Protein AF-A0A7J8TGJ8-F1 (afdb_monomer)

Sequence (231 aa):
MTNAWKQIHRMKRLAIGPITTPEYIEWRVRRINDNIPEPSRESSQSIEKHLRVVPYELEIIKQDFERRNVELEKKIEQMEEEKMNLRLDVDVQKLEAERLRKGKAKAEEDLDSLKIDYKKLRLSMRTAGLGKTLERWLALRNCDTRIEFLEANEDRQNEQRHYFKNQVRDRDHIMGEAVVQIREVADHLQTLAVQADVLSVKHELESSRGQELASLLRKIRVLSIRVKSYL

Solvent-accessible surface area (backbone atoms only — not comparable to full-atom values): 13075 Å² total; per-residue (Å²): 137,90,73,74,87,76,71,73,76,81,70,76,80,72,84,71,67,76,86,69,50,70,65,57,57,53,52,54,60,58,55,76,73,58,79,77,76,82,72,54,82,75,45,51,62,51,48,56,53,48,66,57,47,53,60,53,53,51,53,51,53,48,53,52,49,52,53,51,49,55,52,48,51,53,52,50,54,50,52,53,51,52,54,52,52,54,51,51,52,52,52,51,51,51,52,51,51,52,52,50,52,54,52,50,54,52,55,50,53,52,50,53,51,49,54,52,51,49,53,50,50,55,50,49,37,54,74,70,49,45,60,61,53,52,55,48,50,55,50,49,55,51,48,50,58,51,47,57,54,48,51,59,50,50,54,54,51,47,53,53,50,52,52,54,53,50,52,50,52,53,50,53,49,54,50,52,52,51,53,50,53,51,49,55,53,45,51,51,41,47,51,51,39,54,53,38,55,58,50,45,76,72,41,79,79,84,52,80,70,36,55,57,49,52,54,51,44,53,52,48,48,53,50,41,59,55,51,61,75,78,110

Secondary structure (DSSP, 8-state):
---GGG------------SS-HHHHHHHHHHTT--PPPPPHHHHHHHHHHHHHHHHHHHHHHHHHHHHHHHHHHHHHHHHHHHHHHHHHHHHHHHHHHHHHHHHHHHHHHHHHHHHHHHHHHHHHHHTTHHHHHHHHHHHHHHHHHHHHHHHHHHHHHHHHHHHHHHHHHHHHHHHHHHHHHHHHHHHHHHHHHHHHHHHHHHTTS-HHHHHHHHHHHHHHHHHHHHHTT-

Mean predicted aligned error: 19.59 Å

Foldseek 3Di:
DDDPVVPPDPPPPPCPDDPPDPVNVVVVVVVVPDDDPDDDPVCVVVVVVVVVVVVVVVVVVVVVVVVVVVVVVVVVVVVVVVVVVVVVVVVVVVVVVVVVVVVVVVVVVVVVVVVVVVVVVVVVCVVVVVVVVVVVVVVVVVVVVVVVVVVVVVVVVVVVVVVVVVVVVVVVVVVVVVVVVLVVVLVVLVVVLVVLVVVLVVLVDDDPVSVVSVVVSVVSVVVSVVSVVVD

pLDDT: mean 81.46, std 17.29, range [39.5, 98.25]

Radius of gyration: 68.09 Å; Cα contacts (8 Å, |Δi|>4): 29; chains: 1; bounding box: 109×74×176 Å

Structure (mmCIF, N/CA/C/O backbone):
data_AF-A0A7J8TGJ8-F1
#
_entry.id   AF-A0A7J8TGJ8-F1
#
loop_
_atom_site.group_PDB
_atom_site.id
_atom_site.type_symbol
_atom_site.label_atom_id
_atom_site.label_alt_id
_atom_site.label_comp_id
_atom_site.label_asym_id
_atom_site.label_entity_id
_atom_site.label_seq_id
_atom_site.pdbx_PDB_ins_code
_atom_site.Cartn_x
_atom_site.Cartn_y
_atom_site.Cartn_z
_atom_site.occupancy
_atom_site.B_iso_or_equiv
_atom_site.auth_seq_id
_atom_site.auth_comp_id
_atom_site.auth_asym_id
_atom_site.auth_atom_id
_atom_site.pdbx_PDB_model_num
ATOM 1 N N . MET A 1 1 ? -44.028 -8.204 45.063 1.00 39.50 1 MET A N 1
ATOM 2 C CA . MET A 1 1 ? -43.837 -7.821 46.478 1.00 39.50 1 MET A CA 1
ATOM 3 C C . MET A 1 1 ? -42.567 -7.000 46.604 1.00 39.50 1 MET A C 1
ATOM 5 O O . MET A 1 1 ? -41.515 -7.394 46.120 1.00 39.50 1 MET A O 1
ATOM 9 N N . THR A 1 2 ? -42.755 -5.819 47.171 1.00 47.12 2 THR A N 1
ATOM 10 C CA . THR A 1 2 ? -41.885 -4.656 47.363 1.00 47.12 2 THR A CA 1
ATOM 11 C C . THR A 1 2 ? -40.690 -4.928 48.282 1.00 47.12 2 THR A C 1
ATOM 13 O O . THR A 1 2 ? -40.868 -5.271 49.442 1.00 47.12 2 THR A O 1
ATOM 16 N N . ASN A 1 3 ? -39.465 -4.702 47.792 1.00 48.12 3 ASN A N 1
ATOM 17 C CA . ASN A 1 3 ? -38.240 -4.672 48.613 1.00 48.12 3 ASN A CA 1
ATOM 18 C C . ASN A 1 3 ? -37.380 -3.413 48.361 1.00 48.12 3 ASN A C 1
ATOM 20 O O . ASN A 1 3 ? -36.193 -3.396 48.671 1.00 48.12 3 ASN A O 1
ATOM 24 N N . ALA A 1 4 ? -37.975 -2.334 47.839 1.00 41.72 4 ALA A N 1
ATOM 25 C CA . ALA A 1 4 ? -37.269 -1.071 47.591 1.00 41.72 4 ALA A CA 1
ATOM 26 C C . ALA A 1 4 ? -36.965 -0.268 48.880 1.00 41.72 4 ALA A C 1
ATOM 28 O O . ALA A 1 4 ? -36.027 0.518 48.914 1.00 41.72 4 ALA A O 1
ATOM 29 N N . TRP A 1 5 ? -37.688 -0.508 49.983 1.00 47.25 5 TRP A N 1
ATOM 30 C CA . TRP A 1 5 ? -37.545 0.254 51.239 1.00 47.25 5 TRP A CA 1
ATOM 31 C C . TRP A 1 5 ? -36.304 -0.087 52.085 1.00 47.25 5 TRP A C 1
ATOM 33 O O . TRP A 1 5 ? -36.057 0.559 53.101 1.00 47.25 5 TRP A O 1
ATOM 43 N N . LYS A 1 6 ? -35.496 -1.084 51.695 1.00 53.00 6 LYS A N 1
ATOM 44 C CA . LYS A 1 6 ? -34.271 -1.457 52.432 1.00 53.00 6 LYS A CA 1
ATOM 45 C C . LYS A 1 6 ? -33.014 -0.697 51.986 1.00 53.00 6 LYS A C 1
ATOM 47 O O . LYS A 1 6 ? -32.001 -0.769 52.677 1.00 53.00 6 LYS A O 1
ATOM 52 N N . GLN A 1 7 ? -33.055 0.059 50.886 1.00 54.16 7 GLN A N 1
ATOM 53 C CA . GLN A 1 7 ? -31.940 0.910 50.450 1.00 54.16 7 GLN A CA 1
ATOM 54 C C . GLN A 1 7 ? -32.045 2.306 51.074 1.00 54.16 7 GLN A C 1
ATOM 56 O O . GLN A 1 7 ? -32.278 3.309 50.410 1.00 54.16 7 GLN A O 1
ATOM 61 N N . ILE A 1 8 ? -31.856 2.369 52.391 1.00 50.31 8 ILE A N 1
ATOM 62 C CA . ILE A 1 8 ? -31.650 3.634 53.096 1.00 50.31 8 ILE A CA 1
ATOM 63 C C . ILE A 1 8 ? -30.311 4.207 52.621 1.00 50.31 8 ILE A C 1
ATOM 65 O O . ILE A 1 8 ? -29.237 3.749 53.022 1.00 50.31 8 ILE A O 1
ATOM 69 N N . HIS A 1 9 ? -30.362 5.222 51.761 1.00 52.09 9 HIS A N 1
ATOM 70 C CA . HIS A 1 9 ? -29.221 6.091 51.528 1.00 52.09 9 HIS A CA 1
ATOM 71 C C . HIS A 1 9 ? -28.835 6.733 52.862 1.00 52.09 9 HIS A C 1
ATOM 73 O O . HIS A 1 9 ? -29.582 7.524 53.436 1.00 52.09 9 HIS A O 1
ATOM 79 N N . ARG A 1 10 ? -27.653 6.379 53.377 1.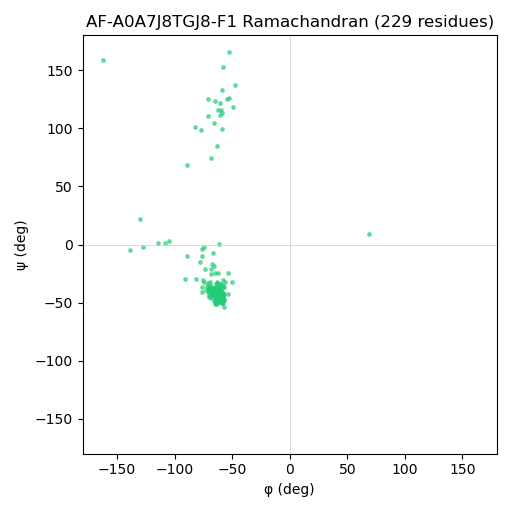00 51.22 10 ARG A N 1
ATOM 80 C CA . ARG A 1 10 ? -27.008 7.102 54.475 1.00 51.22 10 ARG A CA 1
ATOM 81 C C . ARG A 1 10 ? -26.699 8.525 54.001 1.00 51.22 10 ARG A C 1
ATOM 83 O O . ARG A 1 10 ? -25.585 8.803 53.565 1.00 51.22 10 ARG A O 1
ATOM 90 N N . MET A 1 11 ? -27.666 9.434 54.105 1.00 41.59 11 MET A N 1
ATOM 91 C CA . MET A 1 11 ? -27.358 10.856 54.191 1.00 41.59 11 MET A CA 1
ATOM 92 C C . MET A 1 11 ? -26.494 11.022 55.441 1.00 41.59 11 MET A C 1
ATOM 94 O O . MET A 1 11 ? -26.928 10.725 56.557 1.00 41.59 11 MET A O 1
ATOM 98 N N . LYS A 1 12 ? -25.236 11.439 55.266 1.00 50.94 12 LYS A N 1
ATOM 99 C CA . LYS A 1 12 ? -24.466 11.970 56.392 1.00 50.94 12 LYS A CA 1
ATOM 100 C C . LYS A 1 12 ? -25.317 13.096 56.974 1.00 50.94 12 LYS A C 1
ATOM 102 O O . LYS A 1 12 ? -25.706 13.993 56.229 1.00 50.94 12 LYS A O 1
ATOM 107 N N . ARG A 1 13 ? -25.626 13.046 58.274 1.00 45.16 13 ARG A N 1
ATOM 108 C CA . ARG A 1 13 ? -26.164 14.216 58.973 1.00 45.16 13 ARG A CA 1
ATOM 109 C C . ARG A 1 13 ? -25.119 15.315 58.828 1.00 45.16 13 ARG A C 1
ATOM 111 O O . ARG A 1 13 ? -24.125 15.316 59.547 1.00 45.16 13 ARG A O 1
ATOM 118 N N . LEU A 1 14 ? -25.320 16.224 57.883 1.00 46.25 14 LEU A N 1
ATOM 119 C CA . LEU A 1 14 ? -24.813 17.569 58.056 1.00 46.25 14 LEU A CA 1
ATOM 120 C C . LEU A 1 14 ? -25.551 18.088 59.285 1.00 46.25 14 LEU A C 1
ATOM 122 O O . LEU A 1 14 ? -26.780 18.140 59.294 1.00 46.25 14 LEU A O 1
ATOM 126 N N . ALA A 1 15 ? -24.805 18.361 6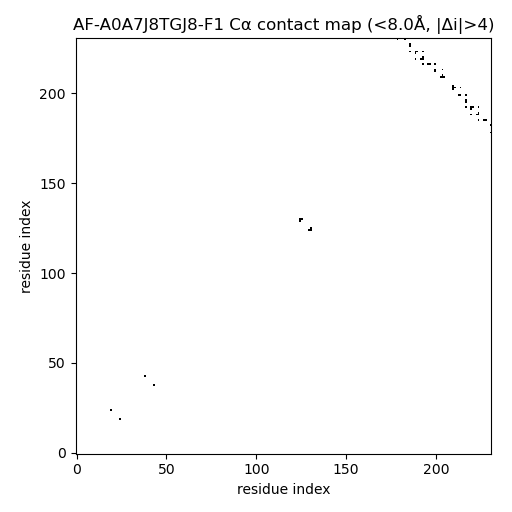0.352 1.00 47.88 15 ALA A N 1
ATOM 127 C CA . ALA A 1 15 ? -25.320 19.062 61.514 1.00 47.88 15 ALA A CA 1
ATOM 128 C C . ALA A 1 15 ? -25.602 20.509 61.093 1.00 47.88 15 ALA A C 1
ATOM 130 O O . ALA A 1 15 ? -24.839 21.424 61.380 1.00 47.88 15 ALA A O 1
ATOM 131 N N . ILE A 1 16 ? -26.677 20.695 60.334 1.00 45.75 16 ILE A N 1
ATOM 132 C CA . ILE A 1 16 ? -27.313 21.990 60.181 1.00 45.75 16 ILE A CA 1
ATOM 133 C C . ILE A 1 16 ? -27.963 22.214 61.542 1.00 45.75 16 ILE A C 1
ATOM 135 O O . ILE A 1 16 ? -28.844 21.451 61.944 1.00 45.75 16 ILE A O 1
ATOM 139 N N . GLY A 1 17 ? -27.425 23.170 62.302 1.00 55.28 17 GLY A N 1
ATOM 140 C CA . GLY A 1 17 ? -27.990 23.576 63.584 1.00 55.28 17 GLY A CA 1
ATOM 141 C C . GLY A 1 17 ? -29.479 23.924 63.451 1.00 55.28 17 GLY A C 1
ATOM 142 O O . GLY A 1 17 ? -29.975 24.065 62.330 1.00 55.28 17 GLY A O 1
ATOM 143 N N . PRO A 1 18 ? -30.215 24.037 64.569 1.00 53.59 18 PRO A N 1
ATOM 144 C CA . PRO A 1 18 ? -31.635 24.358 64.526 1.00 53.59 18 PRO A CA 1
ATOM 145 C C . PRO A 1 18 ? -31.864 25.579 63.624 1.00 53.59 18 PRO A C 1
ATOM 147 O O . PRO A 1 18 ? -31.342 26.656 63.889 1.00 53.59 18 PRO A O 1
ATOM 150 N N . ILE A 1 19 ? -32.623 25.392 62.538 1.00 53.00 19 ILE A N 1
ATOM 151 C CA . ILE A 1 19 ? -32.934 26.436 61.541 1.00 53.00 19 ILE A CA 1
ATOM 152 C C . ILE A 1 19 ? -33.822 27.540 62.152 1.00 53.00 19 ILE A C 1
ATOM 154 O O . ILE A 1 19 ? -34.045 28.586 61.554 1.00 53.00 19 ILE A O 1
ATOM 158 N N . THR A 1 20 ? -34.302 27.355 63.380 1.00 56.31 20 THR A N 1
ATOM 159 C CA . THR A 1 20 ? -34.811 28.448 64.206 1.00 56.31 20 THR A CA 1
ATOM 160 C C . THR A 1 20 ? -33.642 29.233 64.779 1.00 56.31 20 THR A C 1
ATOM 162 O O . THR A 1 20 ? -33.050 28.838 65.785 1.00 56.31 20 THR A O 1
ATOM 165 N N . THR A 1 21 ? -33.336 30.351 64.127 1.00 61.06 21 THR A N 1
ATOM 166 C CA . THR A 1 21 ? -32.464 31.399 64.652 1.00 61.06 21 THR A CA 1
ATOM 167 C C . THR A 1 21 ? -32.871 31.744 66.098 1.00 61.06 21 THR A C 1
ATOM 169 O O . THR A 1 21 ? -34.072 31.812 66.383 1.00 61.06 21 THR A O 1
ATOM 172 N N . PRO A 1 22 ? -31.925 31.922 67.042 1.00 68.81 22 PRO A N 1
ATOM 173 C CA . PRO A 1 22 ? -32.226 32.306 68.426 1.00 68.81 22 PRO A CA 1
ATOM 174 C C . PRO A 1 22 ? -33.149 33.529 68.507 1.00 68.81 22 PRO A C 1
ATOM 176 O O . PRO A 1 22 ? -34.029 33.586 69.367 1.00 68.81 22 PRO A O 1
ATOM 179 N N . GLU A 1 23 ? -33.025 34.437 67.534 1.00 64.62 23 GLU A N 1
ATOM 180 C CA . GLU A 1 23 ? -33.891 35.597 67.355 1.00 64.62 23 GLU A CA 1
ATOM 181 C C . GLU A 1 23 ? -35.374 35.221 67.174 1.00 64.62 23 GLU A C 1
ATOM 183 O O . GLU A 1 23 ? -36.244 35.916 67.693 1.00 64.62 23 GLU A O 1
ATOM 188 N N . TYR A 1 24 ? -35.698 34.112 66.496 1.00 63.53 24 TYR A N 1
ATOM 189 C CA . TYR A 1 24 ? -37.083 33.647 66.327 1.00 63.53 24 TYR A CA 1
ATOM 190 C C . TYR A 1 24 ? -37.694 33.152 67.646 1.00 63.53 24 TYR A C 1
ATOM 192 O O . TYR A 1 24 ? -38.873 33.391 67.922 1.00 63.53 24 TYR A O 1
ATOM 200 N N . ILE A 1 25 ? -36.897 32.480 68.484 1.00 68.88 25 ILE A N 1
ATOM 201 C CA . ILE A 1 25 ? -37.349 31.994 69.794 1.00 68.88 25 ILE A CA 1
ATOM 202 C C . ILE A 1 25 ? -37.568 33.177 70.743 1.00 68.88 25 ILE A C 1
ATOM 204 O O . ILE A 1 25 ? -38.616 33.248 71.385 1.00 68.88 25 ILE A O 1
ATOM 208 N N . GLU A 1 26 ? -36.640 34.137 70.782 1.00 73.44 26 GLU A N 1
ATOM 209 C CA . GLU A 1 26 ? -36.788 35.364 71.577 1.00 73.44 26 GLU A CA 1
ATOM 210 C C . GLU A 1 26 ? -37.988 36.207 71.118 1.00 73.44 26 GLU A C 1
ATOM 212 O O . GLU A 1 26 ? -38.777 36.678 71.943 1.00 73.44 26 GLU A O 1
ATOM 217 N N . TRP A 1 27 ? -38.179 36.336 69.801 1.00 71.19 27 TRP A N 1
ATOM 218 C CA . TRP A 1 27 ? -39.330 37.012 69.204 1.00 71.19 27 TRP A CA 1
ATOM 219 C C . TRP A 1 27 ? -40.658 36.361 69.616 1.00 71.19 27 TRP A C 1
ATOM 221 O O . TRP A 1 27 ? -41.602 37.058 69.997 1.00 71.19 27 TRP A O 1
ATOM 231 N N . ARG A 1 28 ? -40.731 35.021 69.613 1.00 66.00 28 ARG A N 1
ATOM 232 C CA . ARG A 1 28 ? -41.925 34.278 70.042 1.00 66.00 28 ARG A CA 1
ATOM 233 C C . ARG A 1 28 ? -42.213 34.461 71.533 1.00 66.00 28 ARG A C 1
ATOM 235 O O . ARG A 1 28 ? -43.376 34.590 71.901 1.00 66.00 28 ARG A O 1
ATOM 242 N N . VAL A 1 29 ? -41.183 34.481 72.381 1.00 70.31 29 VAL A N 1
ATOM 243 C CA . VAL A 1 29 ? -41.340 34.650 73.837 1.00 70.31 29 VAL A CA 1
ATOM 244 C C . VAL A 1 29 ? -41.834 36.055 74.195 1.00 70.31 29 VAL A C 1
ATOM 246 O O . VAL A 1 29 ? -42.699 36.171 75.058 1.00 70.31 29 VAL A O 1
ATOM 249 N N . ARG A 1 30 ? -41.373 37.112 73.506 1.00 67.50 30 ARG A N 1
ATOM 250 C CA . ARG A 1 30 ? -41.878 38.485 73.730 1.00 67.50 30 ARG A CA 1
ATOM 251 C C . ARG A 1 30 ? -43.362 38.631 73.373 1.00 67.50 30 ARG A C 1
ATOM 253 O O . ARG A 1 30 ? -44.123 39.174 74.163 1.00 67.50 30 ARG A O 1
ATOM 260 N N . ARG A 1 31 ? -43.796 38.048 72.251 1.00 65.38 31 ARG A N 1
ATOM 261 C CA . ARG A 1 31 ? -45.181 38.150 71.746 1.00 65.38 31 ARG A CA 1
ATOM 262 C C . ARG A 1 31 ? -46.235 37.430 72.589 1.00 65.38 31 ARG A C 1
ATOM 264 O O . ARG A 1 31 ? -47.409 37.751 72.463 1.00 65.38 31 ARG A O 1
ATOM 271 N N . ILE A 1 32 ? -45.850 36.454 73.416 1.00 58.47 32 ILE A N 1
ATOM 272 C CA . ILE A 1 32 ? -46.798 35.726 74.283 1.00 58.47 32 ILE A CA 1
ATOM 273 C C . ILE A 1 32 ? -47.419 36.655 75.345 1.00 58.47 32 ILE A C 1
ATOM 275 O O . ILE A 1 32 ? -48.531 36.390 75.789 1.00 58.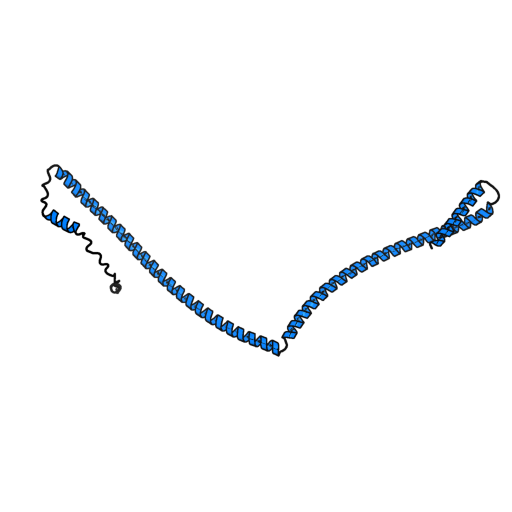47 32 ILE A O 1
ATOM 279 N N . ASN A 1 33 ? -46.744 37.757 75.700 1.00 56.38 33 ASN A N 1
ATOM 280 C CA . ASN A 1 33 ? -47.196 38.707 76.723 1.00 56.38 33 ASN A CA 1
ATOM 281 C C . ASN A 1 33 ? -47.672 40.059 76.165 1.00 56.38 33 ASN A C 1
ATOM 283 O O . ASN A 1 33 ? -48.061 40.933 76.942 1.00 56.38 33 ASN A O 1
ATOM 287 N N . ASP A 1 34 ? -47.666 40.243 74.844 1.00 55.56 34 ASP A N 1
ATOM 288 C CA . ASP A 1 34 ? -48.187 41.457 74.223 1.00 55.56 34 ASP A CA 1
ATOM 289 C C . ASP A 1 34 ? -49.712 41.332 74.096 1.00 55.56 34 ASP A C 1
ATOM 291 O O . ASP A 1 34 ? -50.234 40.661 73.203 1.00 55.56 34 ASP A O 1
ATOM 295 N N . ASN A 1 35 ? -50.448 41.975 75.005 1.00 61.66 35 ASN A N 1
ATOM 296 C CA . ASN A 1 35 ? -51.891 42.155 74.861 1.00 61.66 35 ASN A CA 1
ATOM 297 C C . ASN A 1 35 ? -52.156 42.962 73.580 1.00 61.66 35 ASN A C 1
ATOM 299 O O . ASN A 1 35 ? -51.809 44.140 73.501 1.00 61.66 35 ASN A O 1
ATOM 303 N N . ILE A 1 36 ? -52.753 42.327 72.570 1.00 55.53 36 ILE A N 1
ATOM 304 C CA . ILE A 1 36 ? -53.180 42.987 71.331 1.00 55.53 36 ILE A CA 1
ATOM 305 C C . ILE A 1 36 ? -54.214 44.061 71.714 1.00 55.53 36 ILE A C 1
ATOM 307 O O . ILE A 1 36 ? -55.227 43.705 72.320 1.00 55.53 36 ILE A O 1
ATOM 311 N N . PRO A 1 37 ? -54.003 45.353 71.394 1.00 57.75 37 PRO A N 1
ATOM 312 C CA . PRO A 1 37 ? -55.023 46.368 71.615 1.00 57.75 37 PRO A CA 1
ATOM 313 C C . PRO A 1 37 ? -56.285 46.001 70.837 1.00 57.75 37 PRO A C 1
ATOM 315 O O . PRO A 1 37 ? -56.213 45.644 69.660 1.00 57.75 37 PRO A O 1
ATOM 318 N N . GLU A 1 38 ? -57.433 46.083 71.502 1.00 55.44 38 GLU A N 1
ATOM 319 C CA . GLU A 1 38 ? -58.737 45.857 70.888 1.00 55.44 38 GLU A CA 1
ATOM 320 C C . GLU A 1 38 ? -58.885 46.748 69.635 1.00 55.44 38 GLU A C 1
ATOM 322 O O . GLU A 1 38 ? -58.650 47.960 69.719 1.00 55.44 38 GLU A O 1
ATOM 327 N N . PRO A 1 39 ? -59.213 46.193 68.453 1.00 53.50 39 PRO A N 1
ATOM 328 C CA . PRO A 1 39 ? -59.238 46.982 67.231 1.00 53.50 39 PRO A CA 1
ATOM 329 C C . PRO A 1 39 ? -60.426 47.952 67.256 1.00 53.50 39 PRO A C 1
ATOM 331 O O . PRO A 1 39 ? -61.574 47.533 67.406 1.00 53.50 39 PRO A O 1
ATOM 334 N N . SER A 1 40 ? -60.180 49.253 67.077 1.00 57.59 40 SER A N 1
ATOM 335 C CA . SER A 1 40 ? -61.250 50.249 66.935 1.00 57.59 40 SER A CA 1
ATOM 336 C C . SER A 1 40 ? -62.165 49.907 65.746 1.00 57.59 40 SER A C 1
ATOM 338 O O . SER A 1 40 ? -61.734 49.290 64.774 1.00 57.59 40 SER A O 1
ATOM 340 N N . ARG A 1 41 ? -63.438 50.315 65.783 1.00 54.31 41 ARG A N 1
ATOM 341 C CA . ARG A 1 41 ? -64.484 49.920 64.809 1.00 54.31 41 ARG A CA 1
ATOM 342 C C . ARG A 1 41 ? -64.136 50.169 63.325 1.00 54.31 41 ARG A C 1
ATOM 344 O O . ARG A 1 41 ? -64.657 49.475 62.458 1.00 54.31 41 ARG A O 1
ATOM 351 N N . GLU A 1 42 ? -63.244 51.116 63.028 1.00 51.16 42 GLU A N 1
ATOM 352 C CA . GLU A 1 42 ? -62.723 51.382 61.672 1.00 51.16 42 GLU A CA 1
ATOM 353 C C . GLU A 1 42 ? -61.695 50.330 61.215 1.00 51.16 42 GLU A C 1
ATOM 355 O O 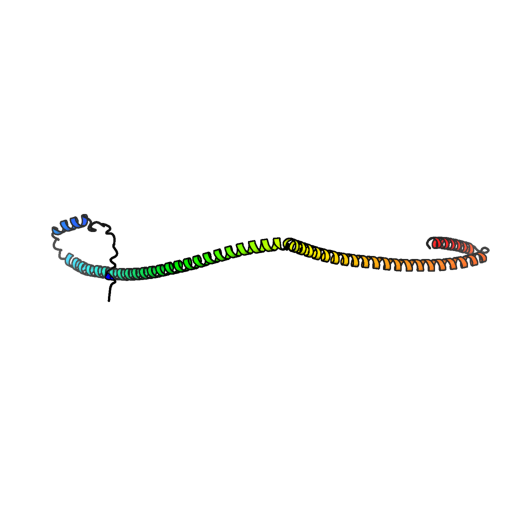. GLU A 1 42 ? -61.625 49.983 60.036 1.00 51.16 42 GLU A O 1
ATOM 360 N N . SER A 1 43 ? -60.945 49.748 62.153 1.00 49.69 43 SER A N 1
ATOM 361 C CA . SER A 1 43 ? -60.011 48.648 61.900 1.00 49.69 43 SER A CA 1
ATOM 362 C C . SER A 1 43 ? -60.693 47.283 61.760 1.00 49.69 43 SER A C 1
ATOM 364 O O . SER A 1 43 ? -60.108 46.361 61.207 1.00 49.69 43 SER A O 1
ATOM 366 N N . SER A 1 44 ? -61.957 47.139 62.167 1.00 52.91 44 SER A N 1
ATOM 367 C CA . SER A 1 44 ? -62.722 45.907 61.931 1.00 52.91 44 SER A CA 1
ATOM 368 C C . SER A 1 44 ? -62.974 45.664 60.432 1.00 52.91 44 SER A C 1
ATOM 370 O O . SER A 1 44 ? -62.850 44.531 59.973 1.00 52.91 44 SER A O 1
ATOM 372 N N . GLN A 1 45 ? -63.224 46.723 59.645 1.00 55.34 45 GLN A N 1
ATOM 373 C CA . GLN A 1 45 ? -63.337 46.626 58.178 1.00 55.34 45 GLN A CA 1
ATOM 374 C C . GLN A 1 45 ? -61.993 46.311 57.501 1.00 55.34 45 GLN A C 1
ATOM 376 O O . GLN A 1 45 ? -61.953 45.595 56.498 1.00 55.34 45 GLN A O 1
ATOM 381 N N . SER A 1 46 ? -60.876 46.819 58.032 1.00 57.41 46 SER A N 1
ATOM 382 C CA . SER A 1 46 ? -59.548 46.504 57.497 1.00 57.41 46 SER A CA 1
ATOM 383 C C . SER A 1 46 ? -59.087 45.100 57.901 1.00 57.41 46 SER A C 1
ATOM 385 O O . SER A 1 46 ? -58.519 44.411 57.059 1.00 57.41 46 SER A O 1
ATOM 387 N N . ILE A 1 47 ? -59.396 44.627 59.113 1.00 59.62 47 ILE A N 1
ATOM 388 C CA . ILE A 1 47 ? -59.117 43.261 59.586 1.00 59.62 47 ILE A CA 1
ATOM 389 C C . ILE A 1 47 ? -59.872 42.228 58.758 1.00 59.62 47 ILE A C 1
ATOM 391 O O . ILE A 1 47 ? -59.263 41.259 58.326 1.00 59.62 47 ILE A O 1
ATOM 395 N N . GLU A 1 48 ? -61.155 42.440 58.465 1.00 59.75 48 GLU A N 1
ATOM 396 C CA . GLU A 1 48 ? -61.917 41.543 57.588 1.00 59.75 48 GLU A CA 1
ATOM 397 C C . GLU A 1 48 ? -61.287 41.457 56.187 1.00 59.75 48 GLU A C 1
ATOM 399 O O . GLU A 1 48 ? -61.127 40.371 55.625 1.00 59.75 48 GLU A O 1
ATOM 404 N N . LYS A 1 49 ? -60.829 42.594 55.646 1.00 60.59 49 LYS A N 1
ATOM 405 C CA . LYS A 1 49 ? -60.117 42.643 54.364 1.00 60.59 49 LYS A CA 1
ATOM 406 C C . LYS A 1 49 ? -58.776 41.896 54.421 1.00 60.59 49 LYS A C 1
ATOM 408 O O . LYS A 1 49 ? -58.477 41.143 53.500 1.00 60.59 49 LYS A O 1
ATOM 413 N N . HIS A 1 50 ? -58.006 42.031 55.502 1.00 59.75 50 HIS A N 1
ATOM 414 C CA . HIS A 1 50 ? -56.749 41.294 55.704 1.00 59.75 50 HIS A CA 1
ATOM 415 C C . HIS A 1 50 ? -56.995 39.792 55.907 1.00 59.75 50 HIS A C 1
ATOM 417 O O . HIS A 1 50 ? -56.321 38.974 55.293 1.00 59.75 50 HIS A O 1
ATOM 423 N N . LEU A 1 51 ? -58.006 39.410 56.688 1.00 58.84 51 LEU A N 1
ATOM 424 C CA . LEU A 1 51 ? -58.394 38.016 56.915 1.00 58.84 51 LEU A CA 1
ATOM 425 C C . LEU A 1 51 ? -58.974 37.338 55.673 1.00 58.84 51 LEU A C 1
ATOM 427 O O . LEU A 1 51 ? -59.029 36.117 55.644 1.00 58.84 51 LEU A O 1
ATOM 431 N N . ARG A 1 52 ? -59.397 38.090 54.651 1.00 60.28 52 ARG A N 1
ATOM 432 C CA . ARG A 1 52 ? -59.808 37.545 53.347 1.00 60.28 52 ARG A CA 1
ATOM 433 C C . ARG A 1 52 ? -58.647 37.457 52.348 1.00 60.28 52 ARG A C 1
ATOM 435 O O . ARG A 1 52 ? -58.641 36.560 51.512 1.00 60.28 52 ARG A O 1
ATOM 442 N N . VAL A 1 53 ? -57.659 38.350 52.457 1.00 59.66 53 VAL A N 1
ATOM 443 C CA . VAL A 1 53 ? -56.427 38.351 51.644 1.00 59.66 53 VAL A CA 1
ATOM 444 C C . VAL A 1 53 ? -55.442 37.266 52.106 1.00 59.66 53 VAL A C 1
ATOM 446 O O . VAL A 1 53 ? -54.898 36.548 51.275 1.00 59.66 53 VAL A O 1
ATOM 449 N N . VAL A 1 54 ? -55.279 37.060 53.417 1.00 63.56 54 VAL A N 1
ATOM 450 C CA . VAL A 1 54 ? -54.342 36.071 53.990 1.00 63.56 54 VAL A CA 1
ATOM 451 C C . VAL A 1 54 ? -54.646 34.616 53.564 1.00 63.56 54 VAL A C 1
ATOM 453 O O . VAL A 1 54 ? -53.714 33.906 53.187 1.00 63.56 54 VAL A O 1
ATOM 456 N N . PRO A 1 55 ? -55.907 34.137 53.536 1.00 68.44 55 PRO A N 1
ATOM 457 C CA . PRO A 1 55 ? -56.241 32.819 52.991 1.00 68.44 55 PRO A CA 1
ATOM 458 C C . PRO A 1 55 ? -55.935 32.685 51.497 1.00 68.44 55 PRO A C 1
ATOM 460 O O . PRO A 1 55 ? -55.551 31.608 51.050 1.00 68.44 55 PRO A O 1
ATOM 463 N N . TYR A 1 56 ? -56.080 33.769 50.729 1.00 75.31 56 TYR A N 1
ATOM 464 C CA . TYR A 1 56 ? -55.790 33.780 49.295 1.00 75.31 56 TYR A CA 1
ATOM 465 C C . TYR A 1 56 ? -54.281 33.682 49.019 1.00 75.31 56 TYR A C 1
ATOM 467 O O . TYR A 1 56 ? -53.860 32.912 48.160 1.00 75.31 56 TYR A O 1
ATOM 475 N N . GLU A 1 57 ? -53.452 34.383 49.795 1.00 81.06 57 GLU A N 1
ATOM 476 C CA . GLU A 1 57 ? -51.987 34.291 49.704 1.00 81.06 57 GLU A CA 1
ATOM 477 C C . GLU A 1 57 ? -51.461 32.897 50.079 1.00 81.06 57 GLU A C 1
ATOM 479 O O . GLU A 1 57 ? -50.574 32.369 49.408 1.00 81.06 57 GLU A O 1
ATOM 484 N N . LEU A 1 58 ? -52.031 32.261 51.110 1.00 83.81 58 LEU A N 1
ATOM 485 C CA . LEU A 1 58 ? -51.658 30.898 51.504 1.00 83.81 58 LEU A CA 1
ATOM 486 C C . LEU A 1 58 ? -52.036 29.854 50.449 1.00 83.81 58 LEU A C 1
ATOM 488 O O . LEU A 1 58 ? -51.258 28.932 50.203 1.00 83.81 58 LEU A O 1
ATOM 492 N N . GLU A 1 59 ? -53.196 30.004 49.809 1.00 86.50 59 GLU A N 1
ATOM 493 C CA . GLU A 1 59 ? -53.617 29.113 48.725 1.00 86.50 59 GLU A CA 1
ATOM 494 C C . GLU A 1 59 ? -52.692 29.244 47.503 1.00 86.50 59 GLU A C 1
ATOM 496 O O . GLU A 1 59 ? -52.295 28.233 46.924 1.00 86.50 59 GLU A O 1
ATOM 501 N N . ILE A 1 60 ? -52.250 30.464 47.167 1.00 84.06 60 ILE A N 1
ATOM 502 C CA . ILE A 1 60 ? -51.244 30.690 46.114 1.00 84.06 60 ILE A CA 1
ATOM 503 C C . ILE A 1 60 ? -49.917 30.007 46.469 1.00 84.06 60 ILE A C 1
ATOM 505 O O . ILE A 1 60 ? -49.361 29.277 45.650 1.00 84.06 60 ILE A O 1
ATOM 509 N N . ILE A 1 61 ? -49.419 30.195 47.696 1.00 88.56 61 ILE A N 1
ATOM 510 C CA . ILE A 1 61 ? -48.158 29.585 48.149 1.00 88.56 61 ILE A CA 1
ATOM 511 C C . ILE A 1 61 ? -48.242 28.055 48.112 1.00 88.56 61 ILE A C 1
ATOM 513 O O . ILE A 1 61 ? -47.280 27.391 47.723 1.00 88.56 61 ILE A O 1
ATOM 517 N N . LYS A 1 62 ? -49.389 27.485 48.493 1.00 90.00 62 LYS A N 1
ATOM 518 C CA . LYS A 1 62 ? -49.629 26.042 48.440 1.00 90.00 62 LYS A CA 1
ATOM 519 C C . LYS A 1 62 ? -49.576 25.517 47.004 1.00 90.00 62 LYS A C 1
ATOM 521 O O . LYS A 1 62 ? -48.860 24.551 46.747 1.00 90.00 62 LYS A O 1
ATOM 526 N N . GLN A 1 63 ? -50.269 26.167 46.070 1.00 91.12 63 GLN A N 1
ATOM 527 C CA . GLN A 1 63 ? -50.251 25.780 44.654 1.00 91.12 63 GLN A CA 1
ATOM 528 C C . GLN A 1 63 ? -48.850 25.909 44.037 1.00 91.12 63 GLN A C 1
ATOM 530 O O . GLN A 1 63 ? -48.426 25.047 43.264 1.00 91.12 63 GLN A O 1
ATOM 535 N N . ASP A 1 64 ? -48.097 26.949 44.401 1.00 93.06 64 ASP A N 1
ATOM 536 C CA . ASP A 1 64 ? -46.704 27.116 43.978 1.00 93.06 64 ASP A CA 1
ATOM 537 C C . ASP A 1 64 ? -45.792 26.021 44.543 1.00 93.06 64 ASP A C 1
ATOM 539 O O . ASP A 1 64 ? -44.911 25.520 43.837 1.00 93.06 64 ASP A O 1
ATOM 543 N N . PHE A 1 65 ? -46.007 25.617 45.797 1.00 93.94 65 PHE A N 1
ATOM 544 C CA . PHE A 1 65 ? -45.271 24.516 46.411 1.00 93.94 65 PHE A CA 1
ATOM 545 C C . PHE A 1 65 ? -45.562 23.188 45.706 1.00 93.94 65 PHE A C 1
ATOM 547 O O . PHE A 1 65 ? -44.625 22.483 45.334 1.00 93.94 65 PHE A O 1
ATOM 554 N N . GLU A 1 66 ? -46.835 22.876 45.453 1.00 94.31 66 GLU A N 1
ATOM 555 C CA . GLU A 1 66 ? -47.244 21.678 44.708 1.00 94.31 66 GLU A CA 1
ATOM 556 C C . GLU A 1 66 ? -46.625 21.652 43.302 1.00 94.31 66 GLU A C 1
ATOM 558 O O . GLU A 1 66 ? -46.053 20.639 42.896 1.00 94.31 66 GLU A O 1
ATOM 563 N N . ARG A 1 67 ? -46.633 22.786 42.587 1.00 95.12 67 ARG A N 1
ATOM 564 C CA . ARG A 1 67 ? -46.002 22.910 41.263 1.00 95.12 67 ARG A CA 1
ATOM 565 C C . ARG A 1 67 ? -44.500 22.628 41.309 1.00 95.12 67 ARG A C 1
ATOM 567 O O . ARG A 1 67 ? -43.998 21.875 40.475 1.00 95.12 67 ARG A O 1
ATOM 574 N N . ARG A 1 68 ? -43.785 23.212 42.279 1.00 96.12 68 ARG A N 1
ATOM 575 C CA . ARG A 1 68 ? -42.342 22.976 42.467 1.00 96.12 68 ARG A CA 1
ATOM 576 C C . ARG A 1 68 ? -42.051 21.522 42.821 1.00 96.12 68 ARG A C 1
ATOM 578 O O . ARG A 1 68 ? -41.051 20.986 42.355 1.00 96.12 68 ARG A O 1
ATOM 585 N N . ASN A 1 69 ? -42.915 20.878 43.602 1.00 95.50 69 ASN A N 1
ATOM 586 C CA . ASN A 1 69 ? -42.748 19.473 43.961 1.00 95.50 69 ASN A CA 1
ATOM 587 C C . ASN A 1 69 ? -42.846 18.561 42.732 1.00 95.50 69 ASN A C 1
ATOM 589 O O . ASN A 1 69 ? -41.954 17.749 42.516 1.00 95.50 69 ASN A O 1
ATOM 593 N N . VAL A 1 70 ? -43.854 18.762 41.876 1.00 97.00 70 VAL A N 1
ATOM 594 C CA . VAL A 1 70 ? -43.993 18.003 40.618 1.00 97.00 70 VAL A CA 1
ATOM 595 C C . VAL A 1 70 ? -42.795 18.233 39.691 1.00 97.00 70 VAL A C 1
ATOM 597 O O . VAL A 1 70 ? -42.326 17.310 39.027 1.00 97.00 70 VAL A O 1
ATOM 600 N N . GLU A 1 71 ? -42.273 19.460 39.629 1.00 97.19 71 GLU A N 1
ATOM 601 C CA . GLU A 1 71 ? -41.069 19.757 38.847 1.00 97.19 71 GLU A CA 1
ATOM 602 C C . GLU A 1 71 ? -39.830 19.025 39.391 1.00 97.19 71 GLU A C 1
ATOM 604 O O . GLU A 1 71 ? -39.031 18.496 38.616 1.00 97.19 71 GLU A O 1
ATOM 609 N N . LEU A 1 72 ? -39.673 18.969 40.717 1.00 96.62 72 LEU A N 1
ATOM 610 C CA . LEU A 1 72 ? -38.585 18.241 41.368 1.00 96.62 72 LEU A CA 1
ATOM 611 C C . LEU A 1 72 ? -38.705 16.728 41.170 1.00 96.62 72 LEU A C 1
ATOM 613 O O . LEU A 1 72 ? -37.697 16.092 40.880 1.00 96.62 72 LEU A O 1
ATOM 617 N N . GLU A 1 73 ? -39.907 16.161 41.271 1.00 96.38 73 GLU A N 1
ATOM 618 C CA . GLU A 1 73 ? -40.156 14.739 41.004 1.00 96.38 73 GLU A CA 1
ATOM 619 C C . GLU A 1 73 ? -39.759 14.366 39.572 1.00 96.38 73 GLU A C 1
ATOM 621 O O . GLU A 1 73 ? -39.000 13.417 39.379 1.00 96.38 73 GLU A O 1
ATOM 626 N N . LYS A 1 74 ? -40.154 15.175 38.579 1.00 97.81 74 LYS A N 1
ATOM 627 C CA . LYS A 1 74 ? -39.739 14.981 37.178 1.00 97.81 74 LYS A CA 1
ATOM 628 C C . LYS A 1 74 ? -38.222 15.054 37.000 1.00 97.81 74 LYS A C 1
ATOM 630 O O . LYS A 1 74 ? -37.648 14.249 36.274 1.00 97.81 74 LYS A O 1
ATOM 635 N N . LYS A 1 75 ? -37.554 16.003 37.667 1.00 97.81 75 LYS A N 1
ATOM 636 C CA . LYS A 1 75 ? -36.084 16.113 37.643 1.00 97.81 75 LYS A CA 1
ATOM 637 C C . LYS A 1 75 ? -35.408 14.899 38.282 1.00 97.81 75 LYS A C 1
ATOM 639 O O . LYS A 1 75 ? -34.367 14.471 37.795 1.00 97.81 75 LYS A O 1
ATOM 644 N N . ILE A 1 76 ? -35.971 14.349 39.360 1.00 97.25 76 ILE A N 1
ATOM 645 C CA . ILE A 1 76 ? -35.456 13.132 40.002 1.00 97.25 76 ILE A CA 1
ATOM 646 C C . ILE A 1 76 ? -35.589 11.939 39.055 1.00 97.25 76 ILE A C 1
ATOM 648 O O . ILE A 1 76 ? -34.598 11.245 38.847 1.00 97.25 76 ILE A O 1
ATOM 652 N N . GLU A 1 77 ? -36.758 11.747 38.444 1.00 97.38 77 GLU A N 1
ATOM 653 C CA . GLU A 1 77 ? -36.995 10.670 37.475 1.00 97.38 77 GLU A CA 1
ATOM 654 C C . GLU A 1 77 ? -36.019 10.755 36.292 1.00 97.38 77 GLU A C 1
ATOM 656 O O . GLU A 1 77 ? -35.345 9.774 35.973 1.00 97.38 77 GLU A O 1
ATOM 661 N N . GLN A 1 78 ? -35.838 11.952 35.722 1.00 98.12 78 GLN A N 1
ATOM 662 C CA . GLN A 1 78 ? -34.868 12.183 34.650 1.00 98.12 78 GLN A CA 1
ATOM 663 C C . GLN A 1 78 ? -33.434 11.832 35.083 1.00 98.12 78 GLN A C 1
ATOM 665 O O . GLN A 1 78 ? -32.717 11.138 34.365 1.00 98.12 78 GLN A O 1
ATOM 670 N N . MET A 1 79 ? -33.003 12.276 36.269 1.00 97.62 79 MET A N 1
ATOM 671 C CA . MET A 1 79 ? -31.665 11.951 36.778 1.00 97.62 79 MET A CA 1
ATOM 672 C C . MET A 1 79 ? -31.482 10.448 37.036 1.00 97.62 79 MET A C 1
ATOM 674 O O . MET A 1 79 ? -30.375 9.925 36.887 1.00 97.62 79 MET A O 1
ATOM 678 N N . GLU A 1 80 ? -32.531 9.737 37.452 1.00 97.50 80 GLU A N 1
ATOM 679 C CA . GLU A 1 80 ? -32.487 8.285 37.639 1.00 97.50 80 GLU A CA 1
ATOM 680 C C . GLU A 1 80 ? -32.356 7.540 36.306 1.00 97.50 80 GLU A C 1
ATOM 682 O O . GLU A 1 80 ? -31.556 6.601 36.218 1.00 97.50 80 GLU A O 1
ATOM 687 N N . GLU A 1 81 ? -33.059 7.992 35.266 1.00 97.25 81 GLU A N 1
ATOM 688 C CA . GLU A 1 81 ? -32.934 7.470 33.903 1.00 97.25 81 GLU A CA 1
ATOM 689 C C . GLU A 1 81 ? -31.533 7.728 33.327 1.00 97.25 81 GLU A C 1
ATOM 691 O O . GLU A 1 81 ? -30.856 6.792 32.896 1.00 97.25 81 GLU A O 1
ATOM 696 N N . GLU A 1 82 ? -31.036 8.966 33.407 1.00 97.19 82 GLU A N 1
ATOM 697 C CA . GLU A 1 82 ? -29.684 9.327 32.961 1.00 97.19 82 GLU A CA 1
ATOM 698 C C . GLU A 1 82 ? -28.616 8.485 33.673 1.00 97.19 82 GLU A C 1
ATOM 700 O O . GLU A 1 82 ? -27.694 7.958 33.048 1.00 97.19 82 GLU A O 1
ATOM 705 N N . LYS A 1 83 ? -28.762 8.271 34.984 1.00 97.06 83 LYS A N 1
ATOM 706 C CA . LYS A 1 83 ? -27.865 7.411 35.765 1.00 97.06 83 LYS A CA 1
ATOM 707 C C . LYS A 1 83 ? -27.914 5.947 35.320 1.00 97.06 83 LYS A C 1
ATOM 709 O O . LYS A 1 83 ? -26.880 5.276 35.361 1.00 97.06 83 LYS A O 1
ATOM 714 N N . MET A 1 84 ? -29.085 5.425 34.957 1.00 97.31 84 MET A N 1
ATOM 715 C CA . MET A 1 84 ? -29.228 4.064 34.425 1.00 97.31 84 MET A CA 1
ATOM 716 C C . MET A 1 84 ? -28.559 3.940 33.053 1.00 97.31 84 MET A C 1
ATOM 718 O O . MET A 1 84 ? -27.782 3.007 32.852 1.00 97.31 84 MET A O 1
ATOM 722 N N . ASN A 1 85 ? -28.765 4.914 32.167 1.00 97.38 85 ASN A N 1
ATOM 723 C CA . ASN A 1 85 ? -28.134 4.955 30.847 1.00 97.38 85 ASN A CA 1
ATOM 724 C C . ASN A 1 85 ? -26.605 5.009 30.955 1.00 97.38 85 ASN A C 1
ATOM 726 O O . ASN A 1 85 ? -25.918 4.163 30.389 1.00 97.38 85 ASN A O 1
ATOM 730 N N . LEU A 1 86 ? -26.064 5.895 31.797 1.00 97.94 86 LEU A N 1
ATOM 731 C CA . LEU A 1 86 ? -24.618 5.983 32.027 1.00 97.94 86 LEU A CA 1
ATOM 732 C C . LEU A 1 86 ? -24.017 4.681 32.576 1.00 97.94 86 LEU A C 1
ATOM 734 O O . LEU A 1 86 ? -22.875 4.342 32.268 1.00 97.94 86 LEU A O 1
ATOM 738 N N . ARG A 1 87 ? -24.758 3.930 33.402 1.00 98.12 87 ARG A N 1
ATOM 739 C CA . ARG A 1 87 ? -24.302 2.614 33.880 1.00 98.12 87 ARG A CA 1
ATOM 740 C C . ARG A 1 87 ? -24.195 1.607 32.740 1.00 98.12 87 ARG A C 1
ATOM 742 O O . ARG A 1 87 ? -23.200 0.888 32.684 1.00 98.12 87 ARG A O 1
ATOM 749 N N . LEU A 1 88 ? -25.188 1.576 31.851 1.00 97.94 88 LEU A N 1
ATOM 750 C CA . LEU A 1 88 ? -25.167 0.713 30.671 1.00 97.94 88 LEU A CA 1
ATOM 751 C C . LEU A 1 88 ? -23.997 1.075 29.751 1.00 97.94 88 LEU A C 1
ATOM 753 O O . LEU A 1 88 ? -23.248 0.183 29.360 1.00 97.94 88 LEU A O 1
ATOM 757 N N . ASP A 1 89 ? -23.774 2.365 29.495 1.00 98.06 89 ASP A N 1
ATOM 758 C CA . ASP A 1 89 ? -22.658 2.840 28.668 1.00 98.06 89 ASP A CA 1
ATOM 759 C C . ASP A 1 89 ? -21.301 2.407 29.232 1.00 98.06 89 ASP A C 1
ATOM 761 O O . ASP A 1 89 ? -20.436 1.919 28.501 1.00 98.06 89 ASP A O 1
ATOM 765 N N . VAL A 1 90 ? -21.116 2.523 30.550 1.00 98.25 90 VAL A N 1
ATOM 766 C CA . VAL A 1 90 ? -19.893 2.072 31.226 1.00 98.25 90 VAL A CA 1
ATOM 767 C C . VAL A 1 90 ? -19.678 0.567 31.046 1.00 98.25 90 VAL A C 1
ATOM 769 O O . VAL A 1 90 ? -18.547 0.131 30.822 1.00 98.25 90 VAL A O 1
ATOM 772 N N . ASP A 1 91 ? -20.729 -0.245 31.144 1.00 98.19 91 ASP A N 1
ATOM 773 C CA . ASP A 1 91 ? -20.606 -1.695 30.984 1.00 98.19 91 ASP A CA 1
ATOM 774 C C . ASP A 1 91 ? -20.355 -2.103 29.522 1.00 98.19 91 ASP A C 1
ATOM 776 O O . ASP A 1 91 ? -19.537 -2.997 29.276 1.00 98.19 91 ASP A O 1
ATOM 780 N N . VAL A 1 92 ? -20.946 -1.396 28.553 1.00 98.19 92 VAL A N 1
ATOM 781 C CA . VAL A 1 92 ? -20.634 -1.550 27.121 1.00 98.19 92 VAL A CA 1
ATOM 782 C C . VAL A 1 92 ? -19.164 -1.221 26.853 1.00 98.19 92 VAL A C 1
ATOM 784 O O . VAL A 1 92 ? -18.448 -2.047 26.284 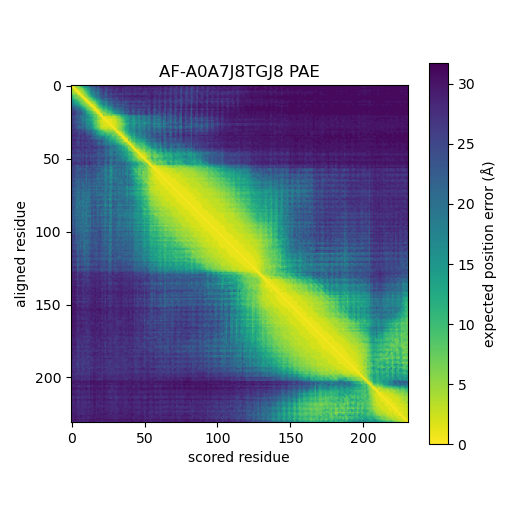1.00 98.19 92 VAL A O 1
ATOM 787 N N . GLN A 1 93 ? -18.670 -0.078 27.338 1.00 98.25 93 GLN A N 1
ATOM 788 C CA . GLN A 1 93 ? -17.270 0.326 27.157 1.00 98.25 93 GLN A CA 1
ATOM 789 C C . GLN A 1 93 ? -16.285 -0.678 27.768 1.00 98.25 93 GLN A C 1
ATOM 791 O O . GLN A 1 93 ? -15.257 -0.988 27.162 1.00 98.25 93 GLN A O 1
ATOM 796 N N . LYS A 1 94 ? -16.590 -1.236 28.948 1.00 98.19 94 LYS A N 1
ATOM 797 C CA . LYS A 1 94 ? -15.766 -2.298 29.554 1.00 98.19 94 LYS A CA 1
ATOM 798 C C . LYS A 1 94 ? -15.703 -3.540 28.669 1.00 98.19 94 LYS A C 1
ATOM 800 O O . LYS A 1 94 ? -14.624 -4.110 28.498 1.00 98.19 94 LYS A O 1
ATOM 805 N N . LEU A 1 95 ? -16.840 -3.972 28.120 1.00 98.00 95 LEU A N 1
ATOM 806 C CA . LEU A 1 95 ? -16.902 -5.152 27.258 1.00 98.00 95 LEU A CA 1
ATOM 807 C C . LEU A 1 95 ? -16.112 -4.936 25.960 1.00 98.00 95 LEU A C 1
ATOM 809 O O . LEU A 1 95 ? -15.363 -5.820 25.532 1.00 98.00 95 LEU A O 1
ATOM 813 N N . GLU A 1 96 ? -16.235 -3.756 25.354 1.00 97.88 96 GLU A N 1
ATOM 814 C CA . GLU A 1 96 ? -15.472 -3.380 24.164 1.00 97.88 96 GLU A CA 1
ATOM 815 C C . GLU A 1 96 ? -13.968 -3.334 24.438 1.00 97.88 96 GLU A C 1
ATOM 817 O O . GLU A 1 96 ? -13.192 -3.917 23.675 1.00 97.88 96 GLU A O 1
ATOM 822 N N . ALA A 1 97 ? -13.551 -2.721 25.550 1.00 97.94 97 ALA A N 1
ATOM 823 C CA . ALA A 1 97 ? -12.152 -2.672 25.964 1.00 97.94 97 ALA A CA 1
ATOM 824 C C . ALA A 1 97 ? -11.566 -4.078 26.167 1.00 97.94 97 ALA A C 1
ATOM 826 O O . ALA A 1 97 ? -10.451 -4.360 25.723 1.00 97.94 97 ALA A O 1
ATOM 827 N N . GLU A 1 98 ? -12.327 -4.993 26.771 1.00 98.12 98 GLU A N 1
ATOM 828 C CA . GLU A 1 98 ? -11.898 -6.380 26.958 1.00 98.12 98 GLU A CA 1
ATOM 829 C C . GLU A 1 98 ? -11.775 -7.132 25.625 1.00 98.12 98 GLU A C 1
ATOM 831 O O . GLU A 1 98 ? -10.808 -7.870 25.409 1.00 98.12 98 GLU A O 1
ATOM 836 N N . ARG A 1 99 ? -12.710 -6.919 24.690 1.00 97.94 99 ARG A N 1
ATOM 837 C CA . ARG A 1 99 ? -12.630 -7.488 23.336 1.00 97.94 99 A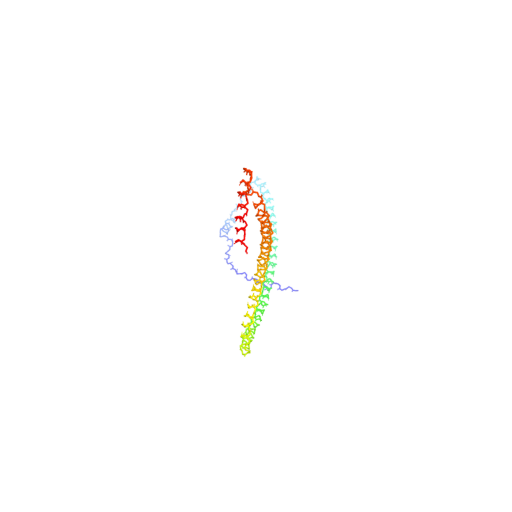RG A CA 1
ATOM 838 C C . ARG A 1 99 ? -11.399 -6.975 22.590 1.00 97.94 99 ARG A C 1
ATOM 840 O O . ARG A 1 99 ? -10.689 -7.769 21.974 1.00 97.94 99 ARG A O 1
ATOM 847 N N . LEU A 1 100 ? -11.125 -5.672 22.672 1.00 98.12 100 LEU A N 1
ATOM 848 C CA . LEU A 1 100 ? -9.939 -5.056 22.074 1.00 98.12 100 LEU A CA 1
ATOM 849 C C . LEU A 1 100 ? -8.649 -5.606 22.690 1.00 98.12 100 LEU A C 1
ATOM 851 O O . LEU A 1 100 ? -7.717 -5.928 21.957 1.00 98.12 100 LEU A O 1
ATOM 855 N N . ARG A 1 101 ? -8.606 -5.789 24.014 1.00 98.06 101 ARG A N 1
ATOM 856 C CA . ARG A 1 101 ? -7.455 -6.372 24.717 1.00 98.06 101 ARG A CA 1
ATOM 857 C C . ARG A 1 101 ? -7.151 -7.791 24.235 1.00 98.06 101 ARG A C 1
ATOM 859 O O . ARG A 1 101 ? -5.999 -8.095 23.938 1.00 98.06 101 ARG A O 1
ATOM 866 N N . LYS A 1 102 ? -8.179 -8.635 24.099 1.00 97.88 102 LYS A N 1
ATOM 867 C CA . LYS A 1 102 ? -8.040 -10.001 23.564 1.00 97.88 102 LYS A CA 1
ATOM 868 C C . LYS A 1 102 ? -7.579 -10.004 22.107 1.00 97.88 102 LYS A C 1
ATOM 870 O O . LYS A 1 102 ? -6.687 -10.768 21.754 1.00 97.88 102 LYS A O 1
ATOM 875 N N . GLY A 1 103 ? -8.155 -9.133 21.276 1.00 98.12 103 GLY A N 1
ATOM 876 C CA . GLY A 1 103 ? -7.742 -8.981 19.880 1.00 98.12 103 GLY A CA 1
ATOM 877 C C . GLY A 1 103 ? -6.280 -8.551 19.749 1.00 98.12 103 GLY A C 1
ATOM 878 O O . GLY A 1 103 ? -5.544 -9.123 18.950 1.00 98.12 103 GLY A O 1
ATOM 879 N N . LYS A 1 104 ? -5.842 -7.600 20.582 1.00 98.19 104 LYS A N 1
ATOM 880 C CA . LYS A 1 104 ? -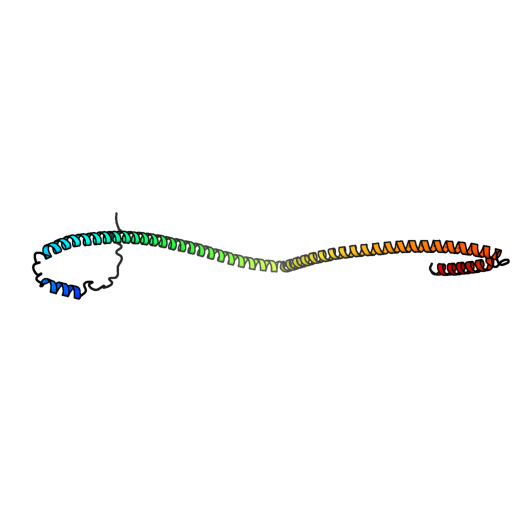4.450 -7.142 20.632 1.00 98.19 104 LYS A CA 1
ATOM 881 C C . LYS A 1 104 ? -3.490 -8.270 21.017 1.00 98.19 104 LYS A C 1
ATOM 883 O O . LYS A 1 104 ? -2.496 -8.445 20.327 1.00 98.19 104 LYS A O 1
ATOM 888 N N . ALA A 1 105 ? -3.802 -9.032 22.067 1.00 98.12 105 ALA A N 1
ATOM 889 C CA . ALA A 1 105 ? -2.958 -10.142 22.512 1.00 98.12 105 ALA A CA 1
ATOM 890 C C . ALA A 1 105 ? -2.773 -11.195 21.408 1.00 98.12 105 ALA A C 1
ATOM 892 O O . ALA A 1 105 ? -1.649 -11.582 21.111 1.00 98.12 105 ALA A O 1
ATOM 893 N N . LYS A 1 106 ? -3.859 -11.576 20.723 1.00 97.88 106 LYS A N 1
ATOM 894 C CA . LYS A 1 106 ? -3.784 -12.514 19.595 1.00 97.88 106 LYS A CA 1
ATOM 895 C C . LYS A 1 106 ? -2.929 -11.974 18.442 1.00 97.88 106 LYS A C 1
ATOM 897 O O . LYS A 1 106 ? -2.099 -12.694 17.904 1.00 97.88 106 LYS A O 1
ATOM 902 N N . ALA A 1 107 ? -3.113 -10.707 18.070 1.00 97.88 107 ALA A N 1
ATOM 903 C CA . ALA A 1 107 ? -2.330 -10.093 16.999 1.00 97.88 107 ALA A CA 1
ATOM 904 C C . ALA A 1 107 ? -0.828 -10.018 17.335 1.00 97.88 107 ALA A C 1
ATOM 906 O O . ALA A 1 107 ? 0.010 -10.107 16.440 1.00 97.88 107 ALA A O 1
ATOM 907 N N . GLU A 1 108 ? -0.486 -9.849 18.613 1.00 98.19 108 GLU A N 1
ATOM 908 C CA . GLU A 1 108 ? 0.896 -9.846 19.097 1.00 98.19 108 GLU A CA 1
ATOM 909 C C . GLU A 1 108 ? 1.527 -11.246 19.020 1.00 98.19 108 GLU A C 1
ATOM 911 O O . GLU A 1 108 ? 2.634 -11.383 18.503 1.00 98.19 108 GLU A O 1
ATOM 916 N N . GLU A 1 109 ? 0.791 -12.291 19.412 1.00 98.06 109 GLU A N 1
ATOM 917 C CA . GLU A 1 109 ? 1.209 -13.692 19.237 1.00 98.06 109 GLU A CA 1
ATOM 918 C C . GLU A 1 109 ? 1.431 -14.047 17.755 1.00 98.06 109 GLU A C 1
ATOM 920 O O . GLU A 1 109 ? 2.468 -14.614 17.394 1.00 98.06 109 GLU A O 1
ATOM 925 N N . ASP A 1 110 ? 0.495 -13.660 16.881 1.00 98.06 110 ASP A N 1
ATOM 926 C CA . ASP A 1 110 ? 0.598 -13.877 15.433 1.00 98.06 110 ASP A CA 1
ATOM 927 C C . ASP A 1 110 ? 1.835 -13.161 14.849 1.00 98.06 110 ASP A C 1
ATOM 929 O O . ASP A 1 110 ? 2.561 -13.718 14.017 1.00 98.06 110 ASP A O 1
ATOM 933 N N . LEU A 1 111 ? 2.118 -11.935 15.308 1.00 97.81 111 LEU A N 1
ATOM 934 C CA . LEU A 1 111 ? 3.285 -11.158 14.888 1.00 97.81 111 LEU A CA 1
ATOM 935 C C . LEU A 1 111 ? 4.601 -11.821 15.314 1.00 97.81 111 LEU A C 1
ATOM 937 O O . LEU A 1 111 ? 5.549 -11.872 14.523 1.00 97.81 111 LEU A O 1
ATOM 941 N N . ASP A 1 112 ? 4.673 -12.333 16.541 1.00 98.06 112 ASP A N 1
ATOM 942 C CA . ASP A 1 112 ? 5.858 -13.031 17.033 1.00 98.06 112 ASP A CA 1
ATOM 943 C C . ASP A 1 112 ? 6.099 -14.348 16.284 1.00 98.06 112 ASP A C 1
ATOM 945 O O . ASP A 1 112 ? 7.242 -14.622 15.895 1.00 98.06 112 ASP A O 1
ATOM 949 N N . SER A 1 113 ? 5.043 -15.114 15.979 1.00 98.06 113 SER A N 1
ATOM 950 C CA . SER A 1 113 ? 5.144 -16.303 15.117 1.00 98.06 113 SER A CA 1
ATOM 951 C C . SER A 1 113 ? 5.679 -15.930 13.734 1.00 98.06 113 SER A C 1
ATOM 953 O O . SER A 1 113 ? 6.672 -16.496 13.271 1.00 98.06 113 SER A O 1
ATOM 955 N N . LEU A 1 114 ? 5.103 -14.903 13.100 1.00 97.88 114 LEU A N 1
ATOM 956 C CA . LEU A 1 114 ? 5.530 -14.446 11.777 1.00 97.88 114 LEU A CA 1
ATOM 957 C C . LEU A 1 114 ? 6.992 -13.980 11.773 1.00 97.88 114 LEU A C 1
ATOM 959 O O . LEU A 1 114 ? 7.741 -14.229 10.827 1.00 97.88 114 LEU A O 1
ATOM 963 N N . LYS A 1 115 ? 7.435 -13.314 12.841 1.00 97.88 115 LYS A N 1
ATOM 964 C CA . LYS A 1 115 ? 8.826 -12.877 13.008 1.00 97.88 115 LYS A CA 1
ATOM 965 C C . LYS A 1 115 ? 9.785 -14.063 13.103 1.00 97.88 115 LYS A C 1
ATOM 967 O O . LYS A 1 115 ? 10.901 -13.982 12.576 1.00 97.88 115 LYS A O 1
ATOM 972 N N . ILE A 1 116 ? 9.378 -15.146 13.765 1.00 97.81 116 ILE A N 1
ATOM 973 C CA . ILE A 1 116 ? 10.140 -16.400 13.823 1.00 97.81 116 ILE A CA 1
ATOM 974 C C . ILE A 1 116 ? 10.203 -17.035 12.430 1.00 97.81 116 ILE A C 1
ATOM 976 O O . ILE A 1 116 ? 11.304 -17.337 11.954 1.00 97.81 116 ILE A O 1
ATOM 980 N N . ASP A 1 117 ? 9.068 -17.152 11.743 1.00 97.06 117 ASP A N 1
ATOM 981 C CA . ASP A 1 117 ? 8.994 -17.727 10.397 1.00 97.06 117 ASP A CA 1
ATOM 982 C C . ASP A 1 117 ? 9.826 -16.936 9.388 1.00 97.06 117 ASP A C 1
ATOM 984 O O . ASP A 1 117 ? 10.595 -17.516 8.620 1.00 97.06 117 ASP A O 1
ATOM 988 N N . TYR A 1 118 ? 9.779 -15.605 9.441 1.00 94.44 118 TYR A N 1
ATOM 989 C CA . TYR A 1 118 ? 10.601 -14.744 8.597 1.00 94.44 118 TYR A CA 1
ATOM 990 C C . TYR A 1 118 ? 12.099 -14.955 8.843 1.00 94.44 118 TYR A C 1
ATOM 992 O O . TYR A 1 118 ? 12.883 -15.067 7.895 1.00 94.44 118 TYR A O 1
ATOM 1000 N N . LYS A 1 119 ? 12.529 -15.039 10.110 1.00 96.75 119 LYS A N 1
ATOM 1001 C CA . LYS A 1 119 ? 13.933 -15.336 10.439 1.00 96.75 119 LYS A CA 1
ATOM 1002 C C . LYS A 1 119 ? 14.346 -16.695 9.878 1.00 96.75 119 LYS A C 1
ATOM 1004 O O . LYS A 1 119 ? 15.430 -16.796 9.301 1.00 96.75 119 LYS A O 1
ATOM 1009 N N . LYS A 1 120 ? 13.487 -17.709 10.004 1.00 96.44 120 LYS A N 1
ATOM 1010 C CA . LYS A 1 120 ? 13.723 -19.054 9.469 1.00 96.44 120 LYS A CA 1
ATOM 1011 C C . LYS A 1 120 ? 13.831 -19.032 7.946 1.00 96.44 120 LYS A C 1
ATOM 1013 O O . LYS A 1 120 ? 14.825 -19.516 7.414 1.00 96.44 120 LYS A O 1
ATOM 1018 N N . LEU A 1 121 ? 12.890 -18.387 7.258 1.00 93.25 121 LEU A N 1
ATOM 1019 C CA . LEU A 1 121 ? 12.907 -18.216 5.805 1.00 93.25 121 LEU A CA 1
ATOM 1020 C C . LEU A 1 121 ? 14.183 -17.511 5.338 1.00 93.25 121 LEU A C 1
ATOM 1022 O O . LEU A 1 121 ? 14.855 -17.990 4.428 1.00 93.25 121 LEU A O 1
ATOM 1026 N N . ARG A 1 122 ? 14.568 -16.407 5.987 1.00 90.81 122 ARG A N 1
ATOM 1027 C CA . ARG A 1 122 ? 15.795 -15.669 5.658 1.00 90.81 122 ARG A CA 1
ATOM 1028 C C . ARG A 1 122 ? 17.045 -16.537 5.813 1.00 90.81 122 ARG A C 1
ATOM 1030 O O . ARG A 1 122 ? 17.956 -16.442 4.989 1.00 90.81 122 ARG A O 1
ATOM 1037 N N . LEU A 1 123 ? 17.107 -17.366 6.856 1.00 92.94 123 LEU A N 1
ATOM 1038 C CA . LEU A 1 123 ? 18.191 -18.332 7.039 1.00 92.94 123 LEU A CA 1
ATOM 1039 C C . LEU A 1 123 ? 18.171 -19.391 5.931 1.00 92.94 123 LEU A C 1
ATOM 1041 O O . LEU A 1 123 ? 19.197 -19.593 5.290 1.00 92.94 123 LEU A O 1
ATOM 1045 N N . SER A 1 124 ? 17.012 -19.981 5.626 1.00 91.69 124 SER A N 1
ATOM 1046 C CA . SER A 1 124 ? 16.856 -20.946 4.531 1.00 91.69 124 SER A CA 1
ATOM 1047 C C . SER A 1 124 ? 17.265 -20.365 3.174 1.00 91.69 124 SER A C 1
ATOM 1049 O O . SER A 1 124 ? 17.980 -21.027 2.429 1.00 91.69 124 SER A O 1
ATOM 1051 N N . MET A 1 125 ? 16.905 -19.115 2.866 1.00 89.06 125 MET A N 1
ATOM 1052 C CA . MET A 1 125 ? 17.324 -18.425 1.638 1.00 89.06 125 MET A CA 1
ATOM 1053 C C . MET A 1 125 ? 18.842 -18.224 1.562 1.00 89.06 125 MET A C 1
ATOM 1055 O O . MET A 1 125 ? 19.421 -18.325 0.479 1.00 89.06 125 MET A O 1
ATOM 1059 N N . ARG A 1 126 ? 19.501 -17.948 2.697 1.00 86.44 126 ARG A N 1
ATOM 1060 C CA . ARG A 1 126 ? 20.968 -17.863 2.766 1.00 86.44 126 ARG A CA 1
ATOM 1061 C C . ARG A 1 126 ? 21.612 -19.230 2.558 1.00 86.44 126 ARG A C 1
ATOM 1063 O O . ARG A 1 126 ? 22.534 -19.325 1.755 1.00 86.44 126 ARG A O 1
ATOM 1070 N N . THR A 1 127 ? 21.105 -20.272 3.219 1.00 88.62 127 THR A N 1
ATOM 1071 C CA . THR A 1 127 ? 21.609 -21.649 3.088 1.00 88.62 127 THR A CA 1
ATOM 1072 C C . THR A 1 127 ? 21.430 -22.191 1.673 1.00 88.62 127 THR A C 1
ATOM 1074 O O . THR A 1 127 ? 22.348 -22.791 1.129 1.00 88.62 127 THR A O 1
ATOM 1077 N N . ALA A 1 128 ? 20.287 -21.924 1.039 1.00 88.44 128 ALA A N 1
ATOM 1078 C CA . ALA A 1 128 ? 20.018 -22.305 -0.346 1.00 88.44 128 ALA A CA 1
ATOM 1079 C C . ALA A 1 128 ? 20.767 -21.436 -1.379 1.00 88.44 128 ALA A C 1
ATOM 1081 O O . ALA A 1 128 ? 20.618 -21.644 -2.580 1.00 88.44 128 ALA A O 1
ATOM 1082 N N . GLY A 1 129 ? 21.537 -20.428 -0.948 1.00 85.19 129 GLY A N 1
ATOM 1083 C CA . GLY A 1 129 ? 22.289 -19.542 -1.842 1.00 85.19 129 GLY A CA 1
ATOM 1084 C C . GLY A 1 129 ? 21.429 -18.592 -2.689 1.00 85.19 129 GLY A C 1
ATOM 1085 O O . GLY A 1 129 ? 21.967 -17.892 -3.548 1.00 85.19 129 GLY A O 1
ATOM 1086 N N . LEU A 1 130 ? 20.119 -18.509 -2.428 1.00 81.94 130 LEU A N 1
ATOM 1087 C CA . LEU A 1 130 ? 19.152 -17.722 -3.206 1.00 81.94 130 LEU A CA 1
ATOM 1088 C C . LEU A 1 130 ? 19.384 -16.207 -3.126 1.00 81.94 130 LEU A C 1
ATOM 1090 O O . LEU A 1 130 ? 18.927 -15.476 -4.000 1.00 81.94 130 LEU A O 1
ATOM 1094 N N . GLY A 1 131 ? 20.127 -15.724 -2.124 1.00 77.50 131 GLY A N 1
ATOM 1095 C CA . GLY A 1 131 ? 20.497 -14.306 -2.027 1.00 77.50 131 GLY A CA 1
ATOM 1096 C C . GLY A 1 131 ? 21.260 -13.802 -3.259 1.00 77.50 131 GLY A C 1
ATOM 1097 O O . GLY A 1 131 ? 20.907 -12.770 -3.821 1.00 77.50 131 GLY A O 1
ATOM 1098 N N . LYS A 1 132 ? 22.230 -14.584 -3.753 1.00 80.12 132 LYS A N 1
ATOM 1099 C CA . LYS A 1 132 ? 22.997 -14.250 -4.969 1.00 80.12 132 LYS A CA 1
ATOM 1100 C C . LYS A 1 132 ? 22.133 -14.333 -6.225 1.00 80.12 132 LYS A C 1
ATOM 1102 O O . LYS A 1 132 ? 22.345 -13.592 -7.179 1.00 80.12 132 LYS A O 1
ATOM 1107 N N . THR A 1 133 ? 21.165 -15.247 -6.233 1.00 82.62 133 THR A N 1
ATOM 1108 C CA . THR A 1 133 ? 20.207 -15.400 -7.332 1.00 82.62 133 THR A CA 1
ATOM 1109 C C . THR A 1 133 ? 19.315 -14.167 -7.449 1.00 82.62 133 THR A C 1
ATOM 1111 O O . THR A 1 133 ? 19.112 -13.684 -8.557 1.00 82.62 133 THR A O 1
ATOM 1114 N N . LEU A 1 134 ? 18.847 -13.605 -6.329 1.00 78.69 134 LEU A N 1
ATOM 1115 C CA . LEU A 1 134 ? 18.033 -12.386 -6.327 1.00 78.69 134 LEU A CA 1
ATOM 1116 C C . LEU A 1 134 ? 18.817 -11.157 -6.817 1.00 78.69 134 LEU A C 1
ATOM 1118 O O . LEU A 1 134 ? 18.319 -10.407 -7.651 1.00 78.69 134 LEU A O 1
ATOM 1122 N N . GLU A 1 135 ? 20.054 -10.975 -6.351 1.00 81.56 135 GLU A N 1
ATOM 1123 C CA . GLU A 1 135 ? 20.934 -9.894 -6.825 1.00 81.56 135 GLU A CA 1
ATOM 1124 C C . GLU A 1 135 ? 21.210 -10.003 -8.330 1.00 81.56 135 GLU A C 1
ATOM 1126 O O . GLU A 1 135 ? 21.133 -9.009 -9.051 1.00 81.56 135 GLU A O 1
ATOM 1131 N N . ARG A 1 136 ? 21.460 -11.222 -8.826 1.00 85.69 136 ARG A N 1
ATOM 1132 C CA . ARG A 1 136 ? 21.620 -11.485 -10.263 1.00 85.69 136 ARG A CA 1
ATOM 1133 C C . ARG A 1 136 ? 20.360 -11.163 -11.056 1.00 85.69 136 ARG A C 1
ATOM 1135 O O . ARG A 1 136 ? 20.477 -10.566 -12.115 1.00 85.69 136 ARG A O 1
ATOM 1142 N N . TRP A 1 137 ? 19.178 -11.513 -10.552 1.00 86.38 137 TRP A N 1
ATOM 1143 C CA . TRP A 1 137 ? 17.906 -11.177 -11.200 1.00 86.38 137 TRP A CA 1
ATOM 1144 C C . TRP A 1 137 ? 17.696 -9.666 -11.327 1.00 86.38 137 TRP A C 1
ATOM 1146 O O . TRP A 1 137 ? 17.300 -9.188 -12.387 1.00 86.38 137 TRP A O 1
ATOM 1156 N N . LEU A 1 138 ? 18.000 -8.903 -10.273 1.00 86.19 138 LEU A N 1
ATOM 1157 C CA . LEU A 1 138 ? 17.923 -7.440 -10.317 1.00 86.19 138 LEU A CA 1
ATOM 1158 C C . LEU A 1 138 ? 18.950 -6.842 -11.289 1.00 86.19 138 LEU A C 1
ATOM 1160 O O . LEU A 1 138 ? 18.629 -5.900 -12.011 1.00 86.19 138 LEU A O 1
ATOM 1164 N N . ALA A 1 139 ? 20.163 -7.401 -11.340 1.00 89.75 139 ALA A N 1
ATOM 1165 C CA . ALA A 1 139 ? 21.180 -6.995 -12.305 1.00 89.75 139 ALA A CA 1
ATOM 1166 C C . ALA A 1 139 ? 20.748 -7.287 -13.750 1.00 89.75 139 ALA A C 1
ATOM 1168 O O . ALA A 1 139 ? 20.888 -6.414 -14.600 1.00 89.75 139 ALA A O 1
ATOM 1169 N N . LEU A 1 140 ? 20.165 -8.464 -14.006 1.00 92.19 140 LEU A N 1
ATOM 1170 C CA . LEU A 1 140 ? 19.654 -8.846 -15.324 1.00 92.19 140 LEU A CA 1
ATOM 1171 C C . LEU A 1 140 ? 18.578 -7.861 -15.797 1.00 92.19 140 LEU A C 1
ATOM 1173 O O . LEU A 1 140 ? 18.696 -7.297 -16.874 1.00 92.19 140 LEU A O 1
ATOM 1177 N N . ARG A 1 141 ? 17.615 -7.535 -14.927 1.00 90.94 141 ARG A N 1
ATOM 1178 C CA . ARG A 1 141 ? 16.555 -6.560 -15.226 1.00 90.94 141 ARG A CA 1
ATOM 1179 C C . ARG A 1 141 ? 17.095 -5.161 -15.559 1.00 90.94 141 ARG A C 1
ATOM 1181 O O . ARG A 1 141 ? 16.540 -4.452 -16.399 1.00 90.94 141 ARG A O 1
ATOM 1188 N N . ASN A 1 142 ? 18.177 -4.745 -14.899 1.00 91.56 142 ASN A N 1
ATOM 1189 C CA . ASN A 1 142 ? 18.849 -3.484 -15.221 1.00 91.56 142 ASN A CA 1
ATOM 1190 C C . ASN A 1 142 ? 19.576 -3.555 -16.572 1.00 91.56 142 ASN A C 1
ATOM 1192 O O . ASN A 1 142 ? 19.575 -2.569 -17.309 1.00 91.56 142 ASN A O 1
ATOM 1196 N N . CYS A 1 143 ? 20.185 -4.698 -16.902 1.00 89.44 143 CYS A N 1
ATOM 1197 C CA . CYS A 1 143 ? 20.772 -4.934 -18.219 1.00 89.44 143 CYS A CA 1
ATOM 1198 C C . CYS A 1 143 ? 19.707 -4.903 -19.320 1.00 89.44 143 CYS A C 1
ATOM 1200 O O . CYS A 1 143 ? 19.944 -4.244 -20.324 1.00 89.44 143 CYS A O 1
ATOM 1202 N N . ASP A 1 144 ? 18.536 -5.501 -19.104 1.00 95.69 144 ASP A N 1
ATOM 1203 C CA . ASP A 1 144 ? 17.431 -5.488 -20.073 1.00 95.69 144 ASP A CA 1
ATOM 1204 C C . ASP A 1 144 ? 17.002 -4.049 -20.396 1.00 95.69 144 ASP A C 1
ATOM 1206 O O . ASP A 1 144 ? 17.036 -3.628 -21.548 1.00 95.69 144 ASP A O 1
ATOM 1210 N N . THR A 1 145 ? 16.755 -3.234 -19.363 1.00 94.38 145 THR A N 1
ATOM 1211 C CA . THR A 1 145 ? 16.428 -1.802 -19.540 1.00 94.38 145 THR A CA 1
ATOM 1212 C C . THR A 1 145 ? 17.529 -1.043 -20.302 1.00 94.38 145 THR A C 1
ATOM 1214 O O . THR A 1 145 ? 17.264 -0.123 -21.078 1.00 94.38 145 THR A O 1
ATOM 1217 N N . ARG A 1 146 ? 18.801 -1.392 -20.064 1.00 95.88 146 ARG A N 1
ATOM 1218 C CA . ARG A 1 146 ? 19.948 -0.768 -20.739 1.00 95.88 146 ARG A CA 1
ATOM 1219 C C . ARG A 1 146 ? 20.020 -1.176 -22.211 1.00 95.88 146 ARG A C 1
ATOM 1221 O O . ARG A 1 146 ? 20.395 -0.336 -23.024 1.00 95.88 146 ARG A O 1
ATOM 1228 N N . ILE A 1 147 ? 19.698 -2.429 -22.529 1.00 95.94 147 ILE A N 1
ATOM 1229 C CA . ILE A 1 147 ? 19.664 -2.961 -23.895 1.00 95.94 147 ILE A CA 1
ATOM 1230 C C . ILE A 1 147 ? 18.569 -2.252 -24.688 1.00 95.94 147 ILE A C 1
ATOM 1232 O O . ILE A 1 147 ? 18.893 -1.652 -25.705 1.00 95.94 147 ILE A O 1
ATOM 1236 N N . GLU A 1 148 ? 17.342 -2.185 -24.164 1.00 95.56 148 GLU A N 1
ATOM 1237 C CA . GLU A 1 148 ? 16.222 -1.491 -24.824 1.00 95.56 148 GLU A CA 1
ATOM 1238 C C . GLU A 1 148 ? 16.574 -0.035 -25.180 1.00 95.56 148 GLU A C 1
ATOM 1240 O O . GLU A 1 148 ? 16.304 0.446 -26.281 1.00 95.56 148 GLU A O 1
ATOM 1245 N N . PHE A 1 149 ? 17.238 0.678 -24.262 1.00 95.25 149 PHE A N 1
ATOM 1246 C CA . PHE A 1 149 ? 17.698 2.044 -24.517 1.00 95.25 149 PHE A CA 1
ATOM 1247 C C . PHE A 1 149 ? 18.741 2.121 -25.643 1.00 95.25 149 PHE A C 1
ATOM 1249 O O . PHE A 1 149 ? 18.725 3.058 -26.446 1.00 95.25 149 PHE A O 1
ATOM 1256 N N . LEU A 1 150 ? 19.683 1.176 -25.678 1.00 96.38 150 LEU A N 1
ATOM 1257 C CA . LEU A 1 150 ? 20.730 1.144 -26.695 1.00 96.38 150 LEU A CA 1
ATOM 1258 C C . LEU A 1 150 ? 20.170 0.770 -28.069 1.00 96.38 150 LEU A C 1
ATOM 1260 O O . LEU A 1 150 ? 20.565 1.405 -29.042 1.00 96.38 150 LEU A O 1
ATOM 1264 N N . GLU A 1 151 ? 19.234 -0.174 -28.134 1.00 96.94 151 GLU A N 1
ATOM 1265 C CA . GLU A 1 151 ? 18.545 -0.573 -29.367 1.00 96.94 151 GLU A CA 1
ATOM 1266 C C . GLU A 1 151 ? 17.784 0.612 -29.976 1.00 96.94 151 GLU A C 1
ATOM 1268 O O . GLU A 1 151 ? 18.024 0.978 -31.125 1.00 96.94 151 GLU A O 1
ATOM 1273 N N . ALA A 1 152 ? 16.986 1.328 -29.175 1.00 96.19 152 ALA A N 1
ATOM 1274 C CA . ALA A 1 152 ? 16.276 2.522 -29.646 1.00 96.19 152 ALA A CA 1
ATOM 1275 C C . ALA A 1 152 ? 17.227 3.629 -30.148 1.00 96.19 152 ALA A C 1
ATOM 1277 O O . ALA A 1 152 ? 16.910 4.386 -31.072 1.00 96.19 152 ALA A O 1
ATOM 1278 N N . ASN A 1 153 ? 18.407 3.755 -29.535 1.00 96.44 153 ASN A N 1
ATOM 1279 C CA . ASN A 1 153 ? 19.421 4.699 -29.990 1.00 96.44 153 ASN A CA 1
ATOM 1280 C C . ASN A 1 153 ? 20.101 4.239 -31.291 1.00 96.44 153 ASN A C 1
ATOM 1282 O O . ASN A 1 153 ? 20.375 5.070 -32.158 1.00 96.44 153 ASN A O 1
ATOM 1286 N N . GLU A 1 154 ? 20.375 2.943 -31.439 1.00 97.19 154 GLU A N 1
ATOM 1287 C CA . GLU A 1 154 ? 20.926 2.369 -32.667 1.00 97.19 154 GLU A CA 1
ATOM 1288 C C . GLU A 1 154 ? 19.980 2.578 -33.853 1.00 97.19 154 GLU A C 1
ATOM 1290 O O . GLU A 1 154 ? 20.425 3.045 -34.905 1.00 97.19 154 GLU A O 1
ATOM 1295 N N . ASP A 1 155 ? 18.682 2.346 -33.662 1.00 95.81 155 ASP A N 1
ATOM 1296 C CA . ASP A 1 155 ? 17.656 2.594 -34.677 1.00 95.81 155 ASP A CA 1
ATOM 1297 C C . ASP A 1 155 ? 17.664 4.055 -35.136 1.00 95.81 155 ASP A C 1
ATOM 1299 O O . ASP A 1 155 ? 17.761 4.348 -36.332 1.00 95.81 155 ASP A O 1
ATOM 1303 N N . ARG A 1 156 ? 17.700 4.997 -34.186 1.00 95.38 156 ARG A N 1
ATOM 1304 C CA . ARG A 1 156 ? 17.797 6.431 -34.493 1.00 95.38 156 ARG A CA 1
ATOM 1305 C C . ARG A 1 156 ? 19.062 6.777 -35.285 1.00 95.38 156 ARG A C 1
ATOM 1307 O O . ARG A 1 156 ? 19.021 7.598 -36.203 1.00 95.38 156 ARG A O 1
ATOM 1314 N N . GLN A 1 157 ? 20.203 6.186 -34.930 1.00 94.44 157 GLN A N 1
ATOM 1315 C CA . GLN A 1 157 ? 21.456 6.389 -35.663 1.00 94.44 157 GLN A CA 1
ATOM 1316 C C . GLN A 1 157 ? 21.393 5.783 -37.069 1.00 94.44 157 GLN A C 1
ATOM 1318 O O . GLN A 1 157 ? 21.917 6.369 -38.018 1.00 94.44 157 GLN A O 1
ATOM 1323 N N . ASN A 1 158 ? 20.732 4.638 -37.235 1.00 95.88 158 ASN A N 1
ATOM 1324 C CA . ASN A 1 158 ? 20.520 4.012 -38.536 1.00 95.88 158 ASN A CA 1
ATOM 1325 C C . ASN A 1 158 ? 19.679 4.893 -39.454 1.00 95.88 158 ASN A C 1
ATOM 1327 O O . ASN A 1 158 ? 20.086 5.136 -40.590 1.00 95.88 158 ASN A O 1
ATOM 1331 N N . GLU A 1 159 ? 18.575 5.449 -38.962 1.00 95.56 159 GLU A N 1
ATOM 1332 C CA . GLU A 1 159 ? 17.762 6.401 -39.723 1.00 95.56 159 GLU A CA 1
ATOM 1333 C C . GLU A 1 159 ? 18.577 7.621 -40.171 1.00 95.56 159 GLU A C 1
ATOM 1335 O O . GLU A 1 159 ? 18.544 7.996 -41.347 1.00 95.56 159 GLU A O 1
ATOM 1340 N N . GLN A 1 160 ? 19.387 8.199 -39.275 1.00 94.75 160 GLN A N 1
ATOM 1341 C CA . GLN A 1 160 ? 20.287 9.304 -39.625 1.00 94.75 160 GLN A CA 1
ATOM 1342 C C . GLN A 1 160 ? 21.303 8.899 -40.698 1.00 94.75 160 GLN A C 1
ATOM 1344 O O . GLN A 1 160 ? 21.528 9.642 -41.657 1.00 94.75 160 GLN A O 1
ATOM 1349 N N . ARG A 1 161 ? 21.896 7.706 -40.582 1.00 96.50 161 ARG A N 1
ATOM 1350 C CA . ARG A 1 161 ? 22.809 7.175 -41.602 1.00 96.50 161 ARG A CA 1
ATOM 1351 C C . ARG A 1 161 ? 22.113 7.000 -42.948 1.00 96.50 161 ARG A C 1
ATOM 1353 O O . ARG A 1 161 ? 22.691 7.368 -43.970 1.00 96.50 161 ARG A O 1
ATOM 1360 N N . HIS A 1 162 ? 20.888 6.481 -42.970 1.00 96.69 162 HIS A N 1
ATOM 1361 C CA . HIS A 1 162 ? 20.106 6.335 -44.197 1.00 96.69 162 HIS A CA 1
ATOM 1362 C C . HIS A 1 162 ? 19.805 7.685 -44.845 1.00 96.69 162 HIS A C 1
ATOM 1364 O O . HIS A 1 162 ? 19.974 7.823 -46.059 1.00 96.69 162 HIS A O 1
ATOM 1370 N N . TYR A 1 163 ? 19.439 8.686 -44.044 1.00 95.88 163 TYR A N 1
ATOM 1371 C CA . TYR A 1 163 ? 19.229 10.050 -44.516 1.00 95.88 163 TYR A CA 1
ATOM 1372 C C . TYR A 1 163 ? 20.482 10.614 -45.202 1.00 95.88 163 TYR A C 1
ATOM 1374 O O . TYR A 1 163 ? 20.424 11.001 -46.371 1.00 95.88 163 TYR A O 1
ATOM 1382 N N . PHE A 1 164 ? 21.636 10.585 -44.528 1.00 95.56 164 PHE A N 1
ATOM 1383 C CA . PHE A 1 164 ? 22.881 11.100 -45.107 1.00 95.56 164 PHE A CA 1
ATOM 1384 C C . PHE A 1 164 ? 23.331 10.307 -46.334 1.00 95.56 164 PHE A C 1
ATOM 1386 O O . PHE A 1 164 ? 23.806 10.888 -47.306 1.00 95.56 164 PHE A O 1
ATOM 1393 N N . LYS A 1 165 ? 23.143 8.986 -46.332 1.00 97.25 165 LYS A N 1
ATOM 1394 C CA . LYS A 1 165 ? 23.473 8.142 -47.484 1.00 97.25 165 LYS A CA 1
ATOM 1395 C C . LYS A 1 165 ? 22.638 8.503 -48.713 1.00 97.25 165 LYS A C 1
ATOM 1397 O O . LYS A 1 165 ? 23.180 8.569 -49.813 1.00 97.25 165 LYS A O 1
ATOM 1402 N N . ASN A 1 166 ? 21.340 8.744 -48.533 1.00 96.56 166 ASN A N 1
ATOM 1403 C CA . ASN A 1 166 ? 20.469 9.197 -49.616 1.00 96.56 166 ASN A CA 1
ATOM 1404 C C . ASN A 1 166 ? 20.912 10.572 -50.130 1.00 96.56 166 ASN A C 1
ATOM 1406 O O . ASN A 1 166 ? 21.061 10.742 -51.333 1.00 96.56 166 ASN A O 1
ATOM 1410 N N . GLN A 1 167 ? 21.239 11.498 -49.225 1.00 96.38 167 GLN A N 1
ATOM 1411 C CA . GLN A 1 167 ? 21.736 12.821 -49.597 1.00 96.38 167 GLN A CA 1
ATOM 1412 C C . GLN A 1 167 ? 23.029 12.755 -50.424 1.00 96.38 167 GLN A C 1
ATOM 1414 O O . GLN A 1 167 ? 23.171 13.485 -51.401 1.00 96.38 167 GLN A O 1
ATOM 1419 N N . VAL A 1 168 ? 23.976 11.890 -50.049 1.00 96.88 168 VAL A N 1
ATOM 1420 C CA . VAL A 1 168 ? 25.210 11.685 -50.824 1.00 96.88 168 VAL A CA 1
ATOM 1421 C C . VAL A 1 168 ? 24.884 11.136 -52.212 1.00 96.88 168 VAL A C 1
ATOM 1423 O O . VAL A 1 168 ? 25.357 11.693 -53.195 1.00 96.88 168 VAL A O 1
ATOM 1426 N N . ARG A 1 169 ? 24.008 10.127 -52.308 1.00 97.25 169 ARG A N 1
ATOM 1427 C CA . ARG A 1 169 ? 23.594 9.547 -53.594 1.00 97.25 169 ARG A CA 1
ATOM 1428 C C . ARG A 1 169 ? 22.962 10.583 -54.526 1.00 97.25 169 ARG A C 1
ATOM 1430 O O . ARG A 1 169 ? 23.268 10.587 -55.714 1.00 97.25 169 ARG A O 1
ATOM 1437 N N . ASP A 1 170 ? 22.113 11.461 -54.000 1.00 96.75 170 ASP A N 1
ATOM 1438 C CA . ASP A 1 170 ? 21.466 12.504 -54.801 1.00 96.75 170 ASP A CA 1
ATOM 1439 C C . ASP A 1 170 ? 22.500 13.516 -55.323 1.00 96.75 170 ASP A C 1
ATOM 1441 O O . ASP A 1 170 ? 22.449 13.930 -56.480 1.00 96.75 170 ASP A O 1
ATOM 1445 N N . ARG A 1 171 ? 23.499 13.872 -54.502 1.00 96.44 171 ARG A N 1
ATOM 1446 C CA . ARG A 1 171 ? 24.605 14.747 -54.926 1.00 96.44 171 ARG A CA 1
ATOM 1447 C C . ARG A 1 171 ? 25.510 14.077 -55.957 1.00 96.44 171 ARG A C 1
ATOM 1449 O O . ARG A 1 171 ? 25.899 14.741 -56.913 1.00 96.44 171 ARG A O 1
ATOM 1456 N N . ASP A 1 172 ? 25.812 12.792 -55.790 1.00 97.38 172 ASP A N 1
ATOM 1457 C CA . ASP A 1 172 ? 26.599 12.012 -56.751 1.00 97.38 172 ASP A CA 1
ATOM 1458 C C . ASP A 1 172 ? 25.880 11.910 -58.099 1.00 97.38 172 ASP A C 1
ATOM 1460 O O . ASP A 1 172 ? 26.513 12.027 -59.147 1.00 97.38 172 ASP A O 1
ATOM 1464 N N . HIS A 1 173 ? 24.552 11.760 -58.081 1.00 96.94 173 HIS A N 1
ATOM 1465 C CA . HIS A 1 173 ? 23.735 11.766 -59.289 1.00 96.94 173 HIS A CA 1
ATOM 1466 C C . HIS A 1 173 ? 23.807 13.116 -60.018 1.00 96.94 173 HIS A C 1
ATOM 1468 O O . HIS A 1 173 ? 24.163 13.139 -61.196 1.00 96.94 173 HIS A O 1
ATOM 1474 N N . ILE A 1 174 ? 23.579 14.232 -59.309 1.00 96.94 174 ILE A N 1
ATOM 1475 C CA . ILE A 1 174 ? 23.680 15.594 -59.871 1.00 96.94 174 ILE A CA 1
ATOM 1476 C C . ILE A 1 174 ? 25.087 15.858 -60.425 1.00 96.94 174 ILE A C 1
ATOM 1478 O O . ILE A 1 174 ? 25.250 16.418 -61.508 1.00 96.94 174 ILE A O 1
ATOM 1482 N N . MET A 1 175 ? 26.125 15.452 -59.691 1.00 95.88 175 MET A N 1
ATOM 1483 C CA . MET A 1 175 ? 27.510 15.598 -60.134 1.00 95.88 175 MET A CA 1
ATOM 1484 C C . MET A 1 175 ? 27.785 14.768 -61.394 1.00 95.88 175 MET A C 1
ATOM 1486 O O . MET A 1 175 ? 28.432 15.263 -62.315 1.00 95.88 175 MET A O 1
ATOM 1490 N N . GLY A 1 176 ? 27.270 13.538 -61.465 1.00 95.19 176 GLY A N 1
ATOM 1491 C CA . GLY A 1 176 ? 27.365 12.687 -62.649 1.00 95.19 176 GLY A CA 1
ATOM 1492 C C . GLY A 1 176 ? 26.723 13.322 -63.884 1.00 95.19 176 GLY A C 1
ATOM 1493 O O . GLY A 1 176 ? 27.346 13.345 -64.944 1.00 95.19 176 GLY A O 1
ATOM 1494 N N . GLU A 1 177 ? 25.528 13.901 -63.744 1.00 96.31 177 GLU A N 1
ATOM 1495 C CA . GLU A 1 177 ? 24.860 14.637 -64.827 1.00 96.31 177 GLU A CA 1
ATOM 1496 C C . GLU A 1 177 ? 25.669 15.854 -65.284 1.00 96.31 177 GLU A C 1
ATOM 1498 O O . GLU A 1 177 ? 25.875 16.044 -66.483 1.00 96.31 177 GLU A O 1
ATOM 1503 N N . ALA A 1 178 ? 26.192 16.648 -64.345 1.00 95.06 178 ALA A N 1
ATOM 1504 C CA . ALA A 1 178 ? 27.027 17.803 -64.668 1.00 95.06 178 ALA A CA 1
ATOM 1505 C C . ALA A 1 178 ? 28.297 17.394 -65.435 1.00 95.06 178 ALA A C 1
ATOM 1507 O O . ALA A 1 178 ? 28.677 18.056 -66.400 1.00 95.06 178 ALA A O 1
ATOM 1508 N N . VAL A 1 179 ? 28.933 16.280 -65.055 1.00 95.44 179 VAL A N 1
ATOM 1509 C CA . VAL A 1 179 ? 30.094 15.734 -65.777 1.00 95.44 179 VAL A CA 1
ATOM 1510 C C . VAL A 1 179 ? 29.717 15.323 -67.201 1.00 95.44 179 VAL A C 1
ATOM 1512 O O . VAL A 1 179 ? 30.477 15.603 -68.128 1.00 95.44 179 VAL A O 1
ATOM 1515 N N . VAL A 1 180 ? 28.555 14.693 -67.402 1.00 95.44 180 VAL A N 1
ATOM 1516 C CA . VAL A 1 180 ? 28.065 14.338 -68.746 1.00 95.44 180 VAL A CA 1
ATOM 1517 C C . VAL A 1 180 ? 27.828 15.594 -69.588 1.00 95.44 180 VAL A C 1
ATOM 1519 O O . VAL A 1 180 ? 28.351 15.674 -70.697 1.00 95.44 180 VAL A O 1
ATOM 1522 N N . GLN A 1 181 ? 27.157 16.614 -69.047 1.00 94.19 181 GLN A N 1
ATOM 1523 C CA . GLN A 1 181 ? 26.930 17.882 -69.755 1.00 94.19 181 GLN A CA 1
ATOM 1524 C C . GLN A 1 181 ? 28.242 18.589 -70.130 1.00 94.19 181 GLN A C 1
ATOM 1526 O O . GLN A 1 181 ? 28.384 19.100 -71.242 1.00 94.19 181 GLN A O 1
ATOM 1531 N N . ILE A 1 182 ? 29.232 18.606 -69.229 1.00 91.75 182 ILE A N 1
ATOM 1532 C CA . ILE A 1 182 ? 30.558 19.176 -69.518 1.00 91.75 182 ILE A CA 1
ATOM 1533 C C . ILE A 1 182 ? 31.230 18.423 -70.671 1.00 91.75 182 ILE A C 1
ATOM 1535 O O . ILE A 1 182 ? 31.829 19.064 -71.536 1.00 91.75 182 ILE A O 1
ATOM 1539 N N . ARG A 1 183 ? 31.116 17.087 -70.717 1.00 92.25 183 ARG A N 1
ATOM 1540 C CA . ARG A 1 183 ? 31.648 16.276 -71.825 1.00 92.25 183 ARG A CA 1
ATOM 1541 C C . ARG A 1 183 ? 30.973 16.613 -73.149 1.00 92.25 183 ARG A C 1
ATOM 1543 O O . ARG A 1 183 ? 31.678 16.870 -74.117 1.00 92.25 183 ARG A O 1
ATOM 1550 N N . GLU A 1 184 ? 29.647 16.707 -73.179 1.00 93.81 184 GLU A N 1
ATOM 1551 C CA . GLU A 1 184 ? 28.905 17.078 -74.392 1.00 93.81 184 GLU A CA 1
ATOM 1552 C C . GLU A 1 184 ? 29.337 18.455 -74.925 1.00 93.81 184 GLU A C 1
ATOM 1554 O O . GLU A 1 184 ? 29.644 18.610 -76.109 1.00 93.81 184 GLU A O 1
ATOM 1559 N N . VAL A 1 185 ? 29.449 19.460 -74.047 1.00 92.56 185 VAL A N 1
ATOM 1560 C CA . VAL A 1 185 ? 29.947 20.796 -74.423 1.00 92.56 185 VAL A CA 1
ATOM 1561 C C . VAL A 1 185 ? 31.393 20.731 -74.922 1.00 92.56 185 VAL A C 1
ATOM 1563 O O . VAL A 1 185 ? 31.733 21.389 -75.910 1.00 92.56 185 VAL A O 1
ATOM 1566 N N . ALA A 1 186 ? 32.251 19.945 -74.268 1.00 89.44 186 ALA A N 1
ATOM 1567 C CA . ALA A 1 186 ? 33.638 19.757 -74.681 1.00 89.44 186 ALA A CA 1
ATOM 1568 C C . ALA A 1 186 ? 33.739 19.135 -76.084 1.00 89.44 186 ALA A C 1
ATOM 1570 O O . ALA A 1 186 ? 34.517 19.623 -76.907 1.00 89.44 186 ALA A O 1
ATOM 1571 N N . ASP A 1 187 ? 32.923 18.122 -76.377 1.00 91.88 187 ASP A N 1
ATOM 1572 C CA . ASP A 1 187 ? 32.870 17.439 -77.672 1.00 91.88 187 ASP A CA 1
ATOM 1573 C C . ASP A 1 187 ? 32.348 18.366 -78.782 1.00 91.88 187 ASP A C 1
ATOM 1575 O O . ASP A 1 187 ? 32.911 18.421 -79.885 1.00 91.88 187 ASP A O 1
ATOM 1579 N N . HIS A 1 188 ? 31.326 19.177 -78.490 1.00 90.88 188 HIS A N 1
ATOM 1580 C CA . HIS A 1 188 ? 30.847 20.211 -79.410 1.00 90.88 188 HIS A CA 1
ATOM 1581 C C . HIS A 1 188 ? 31.919 21.269 -79.700 1.00 90.88 188 HIS A C 1
ATOM 1583 O O . HIS A 1 188 ? 32.158 21.603 -80.864 1.00 90.88 188 HIS A O 1
ATOM 1589 N N . LEU A 1 189 ? 32.607 21.772 -78.670 1.00 90.12 189 LEU A N 1
ATOM 1590 C CA . LEU A 1 189 ? 33.711 22.724 -78.837 1.00 90.12 189 LEU A CA 1
ATOM 1591 C C . LEU A 1 189 ? 34.869 22.119 -79.632 1.00 90.12 189 LEU A C 1
ATOM 1593 O O . LEU A 1 189 ? 35.458 22.803 -80.468 1.00 90.12 189 LEU A O 1
ATOM 1597 N N . GLN A 1 190 ? 35.183 20.843 -79.404 1.00 87.25 190 GLN A N 1
ATOM 1598 C CA . GLN A 1 190 ? 36.192 20.118 -80.168 1.00 87.25 190 GLN A CA 1
ATOM 1599 C C . GLN A 1 190 ? 35.801 20.029 -81.650 1.00 87.25 190 GLN A C 1
ATOM 1601 O O . GLN A 1 190 ? 36.639 20.271 -82.517 1.00 87.25 190 GLN A O 1
ATOM 1606 N N . THR A 1 191 ? 34.531 19.743 -81.945 1.00 91.25 191 THR A N 1
ATOM 1607 C CA . THR A 1 191 ? 34.006 19.691 -83.318 1.00 91.25 191 THR A CA 1
ATOM 1608 C C . THR A 1 191 ? 34.102 21.054 -84.010 1.00 91.25 191 THR A C 1
ATOM 1610 O O . THR A 1 191 ? 34.618 21.146 -85.125 1.00 91.25 191 THR A O 1
ATOM 1613 N N . LEU A 1 192 ? 33.673 22.128 -83.337 1.00 87.25 192 LEU A N 1
ATOM 1614 C CA . LEU A 1 192 ? 33.783 23.500 -83.847 1.00 87.25 192 LEU A CA 1
ATOM 1615 C C . LEU A 1 192 ? 35.239 23.916 -84.078 1.00 87.25 192 LEU A C 1
ATOM 1617 O O . LEU A 1 192 ? 35.525 24.584 -85.067 1.00 87.25 192 LEU A O 1
ATOM 1621 N N . ALA A 1 193 ? 36.164 23.511 -83.203 1.00 80.75 193 ALA A N 1
ATOM 1622 C CA . ALA A 1 193 ? 37.590 23.782 -83.371 1.00 80.75 193 ALA A CA 1
ATOM 1623 C C . ALA A 1 193 ? 38.162 23.102 -84.629 1.00 80.75 193 ALA A C 1
ATOM 1625 O O . ALA A 1 193 ? 38.902 23.732 -85.378 1.00 80.75 193 ALA A O 1
ATOM 1626 N N . VAL A 1 194 ? 37.771 21.855 -84.914 1.00 86.94 194 VAL A N 1
ATOM 1627 C CA . VAL A 1 194 ? 38.177 21.161 -86.151 1.00 86.94 194 VAL A CA 1
ATOM 1628 C C . VAL A 1 194 ? 37.608 21.862 -87.391 1.00 86.94 194 VAL A C 1
ATOM 1630 O O . VAL A 1 194 ? 38.335 22.087 -88.358 1.00 86.94 194 VAL A O 1
ATOM 1633 N N . GLN A 1 195 ? 36.329 22.256 -87.372 1.00 85.25 195 GLN A N 1
ATOM 1634 C CA . GLN A 1 195 ? 35.713 23.014 -88.474 1.00 85.25 195 GLN A CA 1
ATOM 1635 C C . GLN A 1 195 ? 36.396 24.369 -88.696 1.00 85.25 195 GLN A C 1
ATOM 1637 O O . GLN A 1 195 ? 36.632 24.777 -89.834 1.00 85.25 195 GLN A O 1
ATOM 1642 N N . ALA A 1 196 ? 36.723 25.056 -87.603 1.00 76.31 196 ALA A N 1
ATOM 1643 C CA . ALA A 1 196 ? 37.473 26.297 -87.604 1.00 76.31 196 ALA A CA 1
ATOM 1644 C C . ALA A 1 196 ? 38.842 26.137 -88.268 1.00 76.31 196 ALA A C 1
ATOM 1646 O O . ALA A 1 196 ? 39.158 26.908 -89.168 1.00 76.31 196 ALA A O 1
ATOM 1647 N N . ASP A 1 197 ? 39.624 25.127 -87.881 1.00 76.31 197 ASP A N 1
ATOM 1648 C CA . ASP A 1 197 ? 40.940 24.866 -88.471 1.00 76.31 197 ASP A CA 1
ATOM 1649 C C . ASP A 1 197 ? 40.835 24.649 -89.997 1.00 76.31 197 ASP A C 1
ATOM 1651 O O . ASP A 1 197 ? 41.603 25.237 -90.759 1.00 76.31 197 ASP A O 1
ATOM 1655 N N . VAL A 1 198 ? 39.821 23.907 -90.467 1.00 79.31 198 VAL A N 1
ATOM 1656 C CA . VAL A 1 198 ? 39.549 23.704 -91.907 1.00 79.31 198 VAL A CA 1
ATOM 1657 C C . VAL A 1 198 ? 39.211 25.018 -92.629 1.00 79.31 198 VAL A C 1
ATOM 1659 O O . VAL A 1 198 ? 39.692 25.263 -93.737 1.00 79.31 198 VAL A O 1
ATOM 1662 N N . LEU A 1 199 ? 38.389 25.880 -92.022 1.00 71.50 199 LEU A N 1
ATOM 1663 C CA . LEU A 1 199 ? 38.010 27.177 -92.599 1.00 71.50 199 LEU A CA 1
ATOM 1664 C C . LEU A 1 199 ? 39.138 28.218 -92.532 1.00 71.50 199 LEU A C 1
ATOM 1666 O O . LEU A 1 199 ? 39.235 29.041 -93.442 1.00 71.50 199 LEU A O 1
ATOM 1670 N N . SER A 1 200 ? 39.999 28.179 -91.510 1.00 66.44 200 SER A N 1
ATOM 1671 C CA . SER A 1 200 ? 41.187 29.040 -91.400 1.00 66.44 200 SER A CA 1
ATOM 1672 C C . SER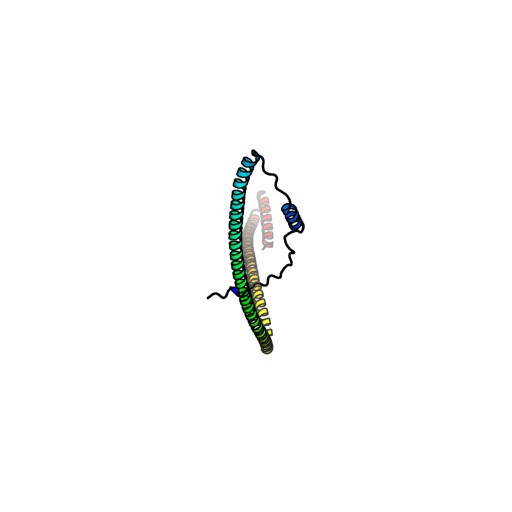 A 1 200 ? 42.116 28.822 -92.590 1.00 66.44 200 SER A C 1
ATOM 1674 O O . SER A 1 200 ? 42.473 29.781 -93.268 1.00 66.44 200 SER A O 1
ATOM 1676 N N . VAL A 1 201 ? 42.397 27.555 -92.925 1.00 66.44 201 VAL A N 1
ATOM 1677 C CA . VAL A 1 201 ? 43.202 27.173 -94.101 1.00 66.44 201 VAL A CA 1
ATOM 1678 C C . VAL A 1 201 ? 42.593 27.705 -95.407 1.00 66.44 201 VAL A C 1
ATOM 1680 O O . VAL A 1 201 ? 43.317 28.026 -96.344 1.00 66.44 201 VAL A O 1
ATOM 1683 N N . LYS A 1 202 ? 41.262 27.843 -95.476 1.00 62.47 202 LYS A N 1
ATOM 1684 C CA . LYS A 1 202 ? 40.552 28.359 -96.656 1.00 62.47 202 LYS A CA 1
ATOM 1685 C C . LYS A 1 202 ? 40.549 29.893 -96.757 1.00 62.47 202 LYS A C 1
ATOM 1687 O O . LYS A 1 202 ? 40.464 30.416 -97.864 1.00 62.47 202 LYS A O 1
ATOM 1692 N N . HIS A 1 203 ? 40.596 30.613 -95.634 1.00 56.38 203 HIS A N 1
ATOM 1693 C CA . HIS A 1 203 ? 40.373 32.067 -95.575 1.00 56.38 203 HIS A CA 1
ATOM 1694 C C . HIS A 1 203 ? 41.591 32.901 -95.156 1.00 56.38 203 HIS A C 1
ATOM 1696 O O . HIS A 1 203 ? 41.485 34.127 -95.102 1.00 56.38 203 HIS A O 1
ATOM 1702 N N . GLU A 1 204 ? 42.745 32.282 -94.911 1.00 54.72 204 GLU A N 1
ATOM 1703 C CA . GLU A 1 204 ? 43.987 32.959 -94.512 1.00 54.72 204 GLU A CA 1
ATOM 1704 C C . GLU A 1 204 ? 44.550 33.975 -95.533 1.00 54.72 204 GLU A C 1
ATOM 1706 O O . GLU A 1 204 ? 45.562 34.605 -95.233 1.00 54.72 204 GLU A O 1
ATOM 1711 N N . LEU A 1 205 ? 43.914 34.210 -96.697 1.00 54.78 205 LEU A N 1
ATOM 1712 C CA . LEU A 1 205 ? 44.540 34.978 -97.786 1.00 54.78 205 LEU A CA 1
ATOM 1713 C C . LEU A 1 205 ? 43.803 36.181 -98.423 1.00 54.78 205 LEU A C 1
ATOM 1715 O O . LEU A 1 205 ? 44.445 36.808 -99.257 1.00 54.78 205 LEU A O 1
ATOM 1719 N N . GLU A 1 206 ? 42.565 36.603 -98.086 1.00 53.69 206 GLU A N 1
ATOM 1720 C CA . GLU A 1 206 ? 41.882 37.579 -98.995 1.00 53.69 206 GLU A CA 1
ATOM 1721 C C . GLU A 1 206 ? 41.060 38.778 -98.441 1.00 53.69 206 GLU A C 1
ATOM 1723 O O . GLU A 1 206 ? 40.645 39.609 -99.247 1.00 53.69 206 GLU A O 1
ATOM 1728 N N . SER A 1 207 ? 40.810 38.993 -97.133 1.00 60.78 207 SER A N 1
ATOM 1729 C CA . SER A 1 207 ? 40.011 40.182 -96.708 1.00 60.78 207 SER A CA 1
ATOM 1730 C C . SER A 1 207 ? 40.124 40.579 -95.224 1.00 60.78 207 SER A C 1
ATOM 1732 O O . SER A 1 207 ? 40.404 39.731 -94.378 1.00 60.78 207 SER A O 1
ATOM 1734 N N . SER A 1 208 ? 39.812 41.843 -94.876 1.00 63.00 208 SER A N 1
ATOM 1735 C CA . SER A 1 208 ? 39.739 42.362 -93.488 1.00 63.00 208 SER A CA 1
ATOM 1736 C C . SER A 1 208 ? 38.773 41.563 -92.601 1.00 63.00 208 SER A C 1
ATOM 1738 O O . SER A 1 208 ? 39.039 41.338 -91.422 1.00 63.00 208 SER A O 1
ATOM 1740 N N . ARG A 1 209 ? 37.703 41.023 -93.194 1.00 64.25 209 ARG A N 1
ATOM 1741 C CA . ARG A 1 209 ? 36.753 40.111 -92.538 1.00 64.25 209 ARG A CA 1
ATOM 1742 C C . ARG A 1 209 ? 37.366 38.741 -92.194 1.00 64.25 209 ARG A C 1
ATOM 1744 O O . ARG A 1 209 ? 36.928 38.087 -91.252 1.00 64.25 209 ARG A O 1
ATOM 1751 N N . GLY A 1 210 ? 38.398 38.312 -92.923 1.00 66.62 210 GLY A N 1
ATOM 1752 C CA . GLY A 1 210 ? 39.148 37.080 -92.651 1.00 66.62 210 GLY A CA 1
ATOM 1753 C C . GLY A 1 210 ? 40.021 37.173 -91.395 1.00 66.62 210 GLY A C 1
ATOM 1754 O O . GLY A 1 210 ? 40.142 36.196 -90.659 1.00 66.62 210 GLY A O 1
ATOM 1755 N N . GLN A 1 211 ? 40.559 38.357 -91.084 1.00 69.06 211 GLN A N 1
ATOM 1756 C CA . GLN A 1 211 ? 41.353 38.579 -89.867 1.00 69.06 211 GLN A CA 1
ATOM 1757 C C . GLN A 1 211 ? 40.500 38.514 -88.588 1.00 69.06 211 GLN A C 1
ATOM 1759 O O . GLN A 1 211 ? 40.931 37.929 -87.590 1.00 69.06 211 GLN A O 1
ATOM 1764 N N . GLU A 1 212 ? 39.275 39.053 -88.612 1.00 72.44 212 GLU A N 1
ATOM 1765 C CA . GLU A 1 212 ? 38.322 38.914 -87.498 1.00 72.44 212 GLU A CA 1
ATOM 1766 C C . GLU A 1 212 ? 37.913 37.455 -87.274 1.00 72.44 212 GLU A C 1
ATOM 1768 O O . GLU A 1 212 ? 37.907 36.984 -86.133 1.00 72.44 212 GLU A O 1
ATOM 1773 N N . LEU A 1 213 ? 37.645 36.716 -88.359 1.00 71.88 213 LEU A N 1
ATOM 1774 C CA . LEU A 1 213 ? 37.371 35.281 -88.288 1.00 71.88 213 LEU A CA 1
ATOM 1775 C C . LEU A 1 213 ? 38.550 34.530 -87.659 1.00 71.88 213 LEU A C 1
ATOM 1777 O O . LEU A 1 213 ? 38.349 33.834 -86.668 1.00 71.88 213 LEU A O 1
ATOM 1781 N N . ALA A 1 214 ? 39.783 34.741 -88.124 1.00 68.56 214 ALA A N 1
ATOM 1782 C CA . ALA A 1 214 ? 40.974 34.108 -87.548 1.00 68.56 214 ALA A CA 1
ATOM 1783 C C . ALA A 1 214 ? 41.154 34.401 -86.041 1.00 68.56 214 ALA A C 1
ATOM 1785 O O . ALA A 1 214 ? 41.558 33.524 -85.270 1.00 68.56 214 ALA A O 1
ATOM 1786 N N . SER A 1 215 ? 40.811 35.613 -85.589 1.00 78.38 215 SER A N 1
ATOM 1787 C CA . SER A 1 215 ? 40.828 35.987 -84.167 1.00 78.38 215 SER A CA 1
ATOM 1788 C C . SER A 1 215 ? 39.809 35.192 -83.337 1.00 78.38 215 SER A C 1
ATOM 1790 O O . SER A 1 215 ? 40.128 34.715 -82.242 1.00 78.38 215 SER A O 1
ATOM 1792 N N . LEU A 1 216 ? 38.598 34.982 -83.866 1.00 79.38 216 LEU A N 1
ATOM 1793 C CA . LEU A 1 216 ? 37.574 34.155 -83.221 1.00 79.38 216 LEU A CA 1
ATOM 1794 C C . LEU A 1 216 ? 37.990 32.680 -83.144 1.00 79.38 216 LEU A C 1
ATOM 1796 O O . LEU A 1 216 ? 37.818 32.060 -82.093 1.00 79.38 216 LEU A O 1
ATOM 1800 N N . LEU A 1 217 ? 38.615 32.134 -84.192 1.00 75.75 217 LEU A N 1
ATOM 1801 C CA . LEU A 1 217 ? 39.077 30.739 -84.194 1.00 75.75 217 LEU A CA 1
ATOM 1802 C C . LEU A 1 217 ? 40.151 30.480 -83.129 1.00 75.75 217 LEU A C 1
ATOM 1804 O O . LEU A 1 217 ? 40.094 29.476 -82.415 1.00 75.75 217 LEU A O 1
ATOM 1808 N N . ARG A 1 218 ? 41.081 31.424 -82.926 1.00 80.25 218 ARG A N 1
ATOM 1809 C CA . ARG A 1 218 ? 42.072 31.327 -81.839 1.00 80.25 218 ARG A CA 1
ATOM 1810 C C . ARG A 1 218 ? 41.416 31.295 -80.457 1.00 80.25 218 ARG A C 1
ATOM 1812 O O . ARG A 1 218 ? 41.846 30.514 -79.610 1.00 80.25 218 ARG A O 1
ATOM 1819 N N . LYS A 1 219 ? 40.362 32.088 -80.224 1.00 83.62 219 LYS A N 1
ATOM 1820 C CA . LYS A 1 219 ? 39.616 32.072 -78.951 1.00 83.62 219 LYS A CA 1
ATOM 1821 C C . LYS A 1 219 ? 38.918 30.730 -78.719 1.00 83.62 219 LYS A C 1
ATOM 1823 O O . LYS A 1 219 ? 39.016 30.194 -77.618 1.00 83.62 219 LYS A O 1
ATOM 1828 N N . ILE A 1 220 ? 38.286 30.163 -79.750 1.00 82.25 220 ILE A N 1
ATOM 1829 C CA . ILE A 1 220 ? 37.655 28.832 -79.681 1.00 82.25 220 ILE A CA 1
ATOM 1830 C C . ILE A 1 220 ? 38.693 27.758 -79.325 1.00 82.25 220 ILE A C 1
ATOM 1832 O O . ILE A 1 220 ? 38.459 26.943 -78.433 1.00 82.25 220 ILE A O 1
ATOM 1836 N N . ARG A 1 221 ? 39.880 27.799 -79.944 1.00 79.25 221 ARG A N 1
ATOM 1837 C CA . ARG A 1 221 ? 40.966 26.847 -79.667 1.00 79.25 221 ARG A CA 1
ATOM 1838 C C . ARG A 1 221 ? 41.471 26.922 -78.223 1.00 79.25 221 ARG A C 1
ATOM 1840 O O . ARG A 1 221 ? 41.658 25.889 -77.583 1.00 79.25 221 ARG A O 1
ATOM 1847 N N . VAL A 1 222 ? 41.646 28.131 -77.686 1.00 83.69 222 VAL A N 1
ATOM 1848 C CA . VAL A 1 222 ? 42.043 28.339 -76.280 1.00 83.69 222 VAL A CA 1
ATOM 1849 C C . VAL A 1 222 ? 40.973 27.816 -75.319 1.00 83.69 222 VAL A C 1
ATOM 1851 O O . VAL A 1 222 ? 41.304 27.153 -74.336 1.00 83.69 222 VAL A O 1
ATOM 1854 N N . LEU A 1 223 ? 39.694 28.068 -75.612 1.00 83.94 223 LEU A N 1
ATOM 1855 C CA . LEU A 1 223 ? 38.587 27.570 -74.796 1.00 83.94 223 LEU A CA 1
ATOM 1856 C C . LEU A 1 223 ? 38.524 26.036 -74.794 1.00 83.94 223 LEU A C 1
ATOM 1858 O O . LEU A 1 223 ? 38.370 25.449 -73.728 1.00 83.94 223 LEU A O 1
ATOM 1862 N N . SER A 1 224 ? 38.733 25.384 -75.942 1.00 76.06 224 SER A N 1
ATOM 1863 C CA . SER A 1 224 ? 38.762 23.916 -76.043 1.00 76.06 224 SER A CA 1
ATOM 1864 C C . SER A 1 224 ? 39.866 23.285 -75.177 1.00 76.06 224 SER A C 1
ATOM 1866 O O . SER A 1 224 ? 39.604 22.341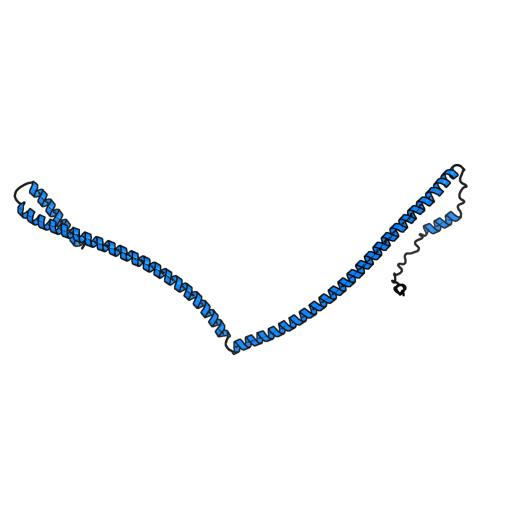 -74.432 1.00 76.06 224 SER A O 1
ATOM 1868 N N . ILE A 1 225 ? 41.085 23.840 -75.197 1.00 78.75 225 ILE A N 1
ATOM 1869 C CA . ILE A 1 225 ? 42.197 23.360 -74.353 1.00 78.75 225 ILE A CA 1
ATOM 1870 C C . ILE A 1 225 ? 41.860 23.522 -72.866 1.00 78.75 225 ILE A C 1
ATOM 1872 O O . ILE A 1 225 ? 42.128 22.628 -72.065 1.00 78.75 225 ILE A O 1
ATOM 1876 N N . ARG A 1 226 ? 41.244 24.650 -72.495 1.00 80.75 226 ARG A N 1
ATOM 1877 C CA . ARG A 1 226 ? 40.879 24.931 -71.105 1.00 80.75 226 ARG A CA 1
ATOM 1878 C C . ARG A 1 226 ? 39.798 23.979 -70.598 1.00 80.75 226 ARG A C 1
ATOM 1880 O O . ARG A 1 226 ? 39.921 23.475 -69.489 1.00 80.75 226 ARG A O 1
ATOM 1887 N N . VAL A 1 227 ? 38.786 23.682 -71.410 1.00 78.12 227 VAL A N 1
ATOM 1888 C CA . VAL A 1 227 ? 37.723 22.729 -71.053 1.00 78.12 227 VAL A CA 1
ATOM 1889 C C . VAL A 1 227 ? 38.279 21.317 -70.835 1.00 78.12 227 VAL A C 1
ATOM 1891 O O . VAL A 1 227 ? 37.913 20.678 -69.855 1.00 78.12 227 VAL A O 1
ATOM 1894 N N . LYS A 1 228 ? 39.238 20.859 -71.654 1.00 76.06 228 LYS A N 1
ATOM 1895 C CA . LYS A 1 228 ? 39.888 19.548 -71.460 1.00 76.06 228 LYS A CA 1
ATOM 1896 C C . LYS A 1 228 ? 40.656 19.410 -70.146 1.00 76.06 228 LYS A C 1
ATOM 1898 O O . LYS A 1 228 ? 40.841 18.293 -69.694 1.00 76.06 228 LYS A O 1
ATOM 1903 N N . SER A 1 229 ? 41.111 20.508 -69.538 1.00 77.12 229 SER A N 1
ATOM 1904 C CA . SER A 1 229 ? 41.844 20.452 -68.261 1.00 77.12 229 SER A CA 1
ATOM 1905 C C . SER A 1 229 ? 40.959 20.200 -67.034 1.00 77.12 229 SER A C 1
ATOM 1907 O O . SER A 1 229 ? 41.483 19.969 -65.948 1.00 77.12 229 SER A O 1
ATOM 1909 N N . TYR A 1 230 ? 39.634 20.261 -67.201 1.00 69.81 230 TYR A N 1
ATOM 1910 C CA . TYR A 1 230 ? 38.645 20.028 -66.143 1.00 69.81 230 TYR A CA 1
ATOM 1911 C C . TYR A 1 230 ? 37.940 18.664 -66.256 1.00 69.81 230 TYR A C 1
ATOM 1913 O O . TYR A 1 230 ? 37.036 18.390 -65.467 1.00 69.81 230 TYR A O 1
ATOM 1921 N N . LEU A 1 231 ? 38.332 17.843 -67.236 1.00 64.62 231 LEU A N 1
ATOM 1922 C CA . LEU A 1 231 ? 37.869 16.470 -67.457 1.00 64.62 231 LEU A CA 1
ATOM 1923 C C . LEU A 1 231 ? 38.943 15.473 -67.017 1.00 64.62 231 LEU A C 1
ATOM 1925 O O . LEU A 1 231 ? 38.541 14.398 -66.520 1.00 64.62 231 LEU A O 1
#

Organism: Gossypium davidsonii (NCBI:txid34287)

Nearest PDB structures (foldseek):
  3ja6-assembly1_I  TM=6.775E-01  e=4.850E+00  Escherichia coli
  3g6b-assembly1_B  TM=5.194E-01  e=3.020E+00  Thermotoga maritima
  3g67-assembly1_B  TM=5.171E-01  e=5.189E+00  Thermotoga maritima